Protein AF-A0ABF7PQG6-F1 (afdb_monomer)

Solvent-accessible surface area (backbone atoms only — not comparable to full-atom values): 17174 Å² total; per-residue (Å²): 120,49,79,54,97,46,33,43,34,55,97,50,37,93,79,77,34,33,39,38,48,49,79,54,95,93,41,80,48,73,48,49,24,70,65,73,76,83,47,90,85,50,97,61,71,88,87,49,90,69,68,97,56,57,36,68,46,57,77,17,34,47,28,59,54,97,86,29,39,36,40,29,22,36,24,20,85,88,38,87,66,75,39,57,20,15,25,34,31,32,37,19,83,74,88,72,62,67,33,52,53,70,69,67,41,71,48,90,66,94,60,45,100,51,32,28,31,19,33,48,50,23,20,28,46,77,54,96,83,26,41,37,38,36,28,15,40,37,41,33,35,68,92,49,68,85,80,42,66,44,40,27,34,30,37,30,40,17,78,79,78,72,61,66,51,76,78,41,77,48,38,80,69,75,62,88,69,42,47,74,60,48,35,21,34,30,53,48,76,38,82,89,80,71,36,28,40,34,33,30,8,15,18,37,89,93,25,20,19,30,39,27,30,39,19,91,73,80,60,60,61,41,86,69,38,66,25,40,65,46,86,88,61,58,33,65,25,29,39,62,35,43,78,50,79,54,99,93,34,31,38,42,34,34,24,37,33,66,28,76,86,42,67,93,52,40,74,37,43,32,34,29,43,28,48,66,80,89,52,40,54,49,66,77,46,72,84,39,72,64,83,65,97,56,101,57,92,63,76,79,86,71,60,63,65,44,65,68,80,117

Organism: Francisella tularensis subsp. holarctica (strain LVS) (NCBI:txid376619)

InterPro domains:
  IPR001362 Glycoside hydrolase, family 32 [SM00640] (48-310)
  IPR013148 Glycosyl hydrolase family 32, N-terminal [PF00251] (48-284)
  IPR023296 Glycosyl hydrolase, five-bladed beta-propeller domain superfamily [G3DSA:2.115.10.20] (21-298)
  IPR023296 Glycosyl hydrolase, five-bladed beta-propeller domain superfamily [SSF75005] (43-285)
  IPR051214 Glycosyl Hydrolase 32 Enzymes [PTHR43101] (33-289)

Secondary structure (DSSP, 8-state):
-EEETTEEE-TTHHHH--EEEEEETTEEEEEETT---TTTTSSS-SSS---SSSEEEEEEEEEEETTEEEEEEEEETTSS--SEEEEEEEEESSSSSEEEEEEEE--SS---SSEEEEEEEEEEEEETTEEEEEEEEEEEEGGGTTT-EEEEEEEEEESSSSS-PPPEEEE----TTEEEEEEEEEEEEETTTTEEEEEEEEEETTEEEEEEEEESSSSS-EEEEEEEE--SS--SEEEEEEEEEETTEEEEEEEEES-SS-GGGTTEEEEEEEEE-SS-EEESS--EE---S-SSTT-----HHHHS--

Sequence (310 aa):
MNIQNGWIYDANLLETGGMCFSLRADSFKSYHSHDNSDIHKTKRLQYHFTAKKAWMNDPNGLVYFKGKYHMFYQHYPYGKHTAMLHWGHAVSTDLVNWQHLPIAIYPQNDLNDRYIGGAFSGSAMVVDDELFLIYTEHFEDLDNTPNIFIEKQNLIKSKDGIHFSKPKIVINHKPDFCSYDFRDPKVWFDKIFNCYYMVIGTYANNYPSVALYRSDNAESWNYHSILFQEKTISGRTLECPDLFYLDGKYVLVLSIFETKNKKDFNYQSYYYIGNFDGKHFSAETPPTLQKSFMHHRLLKLMVIDALSVG

Foldseek 3Di:
DDDPDQWDDDPVCVPQFTKGWDDDPNDIDIDTQQDPPVPPPDPDDNFDDDDPDADWFDWAAFADADQKTKIWTWDDRPHHDQQWTFIWIWIDNPNGRIGGAHTAFGFPDDTDPQKGWGWAHWYWDADPQKIKTKTWTWIDGNVPPPPDTAIFIWIWIDNVSHDIDDTDTQGRDDPPQWDSQWTHWDWDQDPVVRWIKIWTKTQGPQFAFIWIWTDRRVRHIDGQETADTDPPWHAHMKPNWDWDDDDHWIKIKIQGDHTDPCVVRHRWIWIFTAHGPPHYTDGPDDTHTPDDPDPDSHDDDPCVNHVVPD

Radius of gyration: 19.35 Å; Cα contacts (8 Å, |Δi|>4): 745; chains: 1; bounding box: 48×45×54 Å

Structure (mmCIF, N/CA/C/O backbone):
data_AF-A0ABF7PQG6-F1
#
_entry.id   AF-A0ABF7PQG6-F1
#
loop_
_atom_site.group_PDB
_atom_site.id
_atom_site.type_symbol
_atom_site.label_atom_id
_atom_site.label_alt_id
_atom_site.label_comp_id
_atom_site.label_asym_id
_atom_site.label_entity_id
_atom_site.label_seq_id
_atom_site.pdbx_PDB_ins_code
_atom_site.Cartn_x
_atom_site.Cartn_y
_atom_site.Cartn_z
_atom_site.occupancy
_atom_site.B_iso_or_equiv
_atom_site.auth_seq_id
_atom_site.auth_comp_id
_atom_site.auth_asym_id
_atom_site.auth_atom_id
_atom_site.pdbx_PDB_model_num
ATOM 1 N N . MET A 1 1 ? 0.977 -8.243 -30.528 1.00 62.44 1 MET A N 1
ATOM 2 C CA . MET A 1 1 ? 2.324 -8.260 -29.925 1.00 62.44 1 MET A CA 1
ATOM 3 C C . MET A 1 1 ? 2.570 -6.877 -29.359 1.00 62.44 1 MET A C 1
ATOM 5 O O . MET A 1 1 ? 2.485 -5.918 -30.116 1.00 62.44 1 MET A O 1
ATOM 9 N N . ASN A 1 2 ? 2.777 -6.774 -28.050 1.00 68.81 2 ASN A N 1
ATOM 10 C CA . ASN A 1 2 ? 3.005 -5.512 -27.350 1.00 68.81 2 ASN A CA 1
ATOM 11 C C . ASN A 1 2 ? 4.504 -5.312 -27.138 1.00 68.81 2 ASN A C 1
ATOM 13 O O . ASN A 1 2 ? 5.198 -6.271 -26.808 1.00 68.81 2 ASN A O 1
ATOM 17 N N . ILE A 1 3 ? 4.990 -4.081 -27.323 1.00 72.12 3 ILE A N 1
ATOM 18 C CA . ILE A 1 3 ? 6.362 -3.683 -26.994 1.00 72.12 3 ILE A CA 1
ATOM 19 C C . ILE A 1 3 ? 6.274 -2.486 -26.061 1.00 72.12 3 ILE A C 1
ATOM 21 O O . ILE A 1 3 ? 5.906 -1.392 -26.481 1.00 72.12 3 ILE A O 1
ATOM 25 N N . GLN A 1 4 ? 6.594 -2.691 -24.791 1.00 68.31 4 GLN A N 1
ATOM 26 C CA . GLN A 1 4 ? 6.517 -1.628 -23.799 1.00 68.31 4 GLN A CA 1
ATOM 27 C C . GLN A 1 4 ? 7.559 -1.868 -22.721 1.00 68.31 4 GLN A C 1
ATOM 29 O O . GLN A 1 4 ? 7.690 -2.984 -22.227 1.00 68.31 4 GLN A O 1
ATOM 34 N N . ASN A 1 5 ? 8.293 -0.821 -22.336 1.00 68.88 5 ASN A N 1
ATOM 35 C CA . ASN A 1 5 ? 9.114 -0.843 -21.125 1.00 68.88 5 ASN A CA 1
ATOM 36 C C . ASN A 1 5 ? 10.148 -1.985 -21.060 1.00 68.88 5 ASN A C 1
ATOM 38 O O . ASN A 1 5 ? 10.432 -2.538 -19.997 1.00 68.88 5 ASN A O 1
ATOM 42 N N . GLY A 1 6 ? 10.710 -2.349 -22.214 1.00 75.25 6 GLY A N 1
ATOM 43 C CA . GLY A 1 6 ? 11.654 -3.458 -22.323 1.00 75.25 6 GLY A CA 1
ATOM 44 C C . GLY A 1 6 ? 10.994 -4.835 -22.279 1.00 75.25 6 GLY A C 1
ATOM 45 O O . GLY A 1 6 ? 11.669 -5.800 -21.957 1.00 75.25 6 GLY A O 1
ATOM 46 N N . TRP A 1 7 ? 9.705 -4.961 -22.587 1.00 83.62 7 TRP A N 1
ATOM 47 C CA . TRP A 1 7 ? 9.005 -6.242 -22.681 1.00 83.62 7 TRP A CA 1
ATOM 48 C C . TRP A 1 7 ? 8.384 -6.453 -24.057 1.00 83.62 7 TRP A C 1
ATOM 50 O O . TRP A 1 7 ? 7.863 -5.509 -24.647 1.00 83.62 7 TRP A O 1
ATOM 60 N N . ILE A 1 8 ? 8.421 -7.702 -24.530 1.00 84.56 8 ILE A N 1
ATOM 61 C CA . ILE A 1 8 ? 7.676 -8.198 -25.689 1.00 84.56 8 ILE A CA 1
ATOM 62 C C . ILE A 1 8 ? 6.812 -9.374 -25.241 1.00 84.56 8 ILE A C 1
ATOM 64 O O . ILE A 1 8 ? 7.322 -10.347 -24.681 1.00 84.56 8 ILE A O 1
ATOM 68 N N . TYR A 1 9 ? 5.508 -9.277 -25.480 1.00 86.81 9 TYR A N 1
ATOM 69 C CA . TYR A 1 9 ? 4.531 -10.300 -25.106 1.00 86.81 9 TYR A CA 1
ATOM 70 C C . TYR A 1 9 ? 3.289 -10.256 -26.005 1.00 86.81 9 TYR A C 1
ATOM 72 O O . TYR A 1 9 ? 3.061 -9.289 -26.745 1.00 86.81 9 TYR A O 1
ATOM 80 N N . ASP A 1 10 ? 2.499 -11.326 -25.980 1.00 87.12 10 ASP A N 1
ATOM 81 C CA . ASP A 1 10 ? 1.202 -11.403 -26.650 1.00 87.12 10 ASP A CA 1
ATOM 82 C C . ASP A 1 10 ? 0.038 -11.242 -25.654 1.00 87.12 10 ASP A C 1
ATOM 84 O O . ASP A 1 10 ? 0.233 -10.818 -24.517 1.00 87.12 10 ASP A O 1
ATOM 88 N N . ALA A 1 11 ? -1.191 -11.512 -26.096 1.00 83.00 11 ALA A N 1
ATOM 89 C CA . ALA A 1 11 ? -2.378 -11.361 -25.258 1.00 83.00 11 ALA A CA 1
ATOM 90 C C . ALA A 1 11 ? -2.456 -12.370 -24.092 1.00 83.00 11 ALA A C 1
ATOM 92 O O . ALA A 1 11 ? -3.213 -12.131 -23.160 1.00 83.00 11 ALA A O 1
ATOM 93 N N . ASN A 1 12 ? -1.668 -13.450 -24.119 1.00 84.94 12 ASN A N 1
ATOM 94 C CA . ASN A 1 12 ? -1.658 -14.532 -23.132 1.00 84.94 12 ASN A CA 1
ATOM 95 C C . ASN A 1 12 ? -0.452 -14.430 -22.180 1.00 84.94 12 ASN A C 1
ATOM 97 O O . ASN A 1 12 ? 0.054 -15.439 -21.689 1.00 84.94 12 ASN A O 1
ATOM 101 N N . LEU A 1 13 ? 0.060 -13.215 -21.927 1.00 87.56 13 LEU A N 1
ATOM 102 C CA . LEU A 1 13 ? 1.222 -12.982 -21.054 1.00 87.56 13 LEU A CA 1
ATOM 103 C C . LEU A 1 13 ? 1.089 -13.692 -19.696 1.00 87.56 13 LEU A C 1
ATOM 105 O O . LEU A 1 13 ? 2.084 -14.171 -19.154 1.00 87.56 13 LEU A O 1
ATOM 109 N N . LEU A 1 14 ? -0.118 -13.751 -19.141 1.00 87.00 14 LEU A N 1
ATOM 110 C CA . LEU A 1 14 ? -0.404 -14.364 -17.846 1.00 87.00 14 LEU A CA 1
ATOM 111 C C . LEU A 1 14 ? -0.295 -15.903 -17.870 1.00 87.00 14 LEU A C 1
ATOM 113 O O . LEU A 1 14 ? -0.073 -16.520 -16.826 1.00 87.00 14 LEU A O 1
ATOM 117 N N . GLU A 1 15 ? -0.425 -16.522 -19.038 1.00 86.00 15 GLU A N 1
ATOM 118 C CA . GLU A 1 15 ? -0.455 -17.968 -19.248 1.00 86.00 15 GLU A CA 1
ATOM 119 C C . GLU A 1 15 ? 0.869 -18.482 -19.810 1.00 86.00 15 GLU A C 1
ATOM 121 O O . GLU A 1 15 ? 1.415 -19.464 -19.311 1.00 86.00 15 GLU A O 1
ATOM 126 N N . THR A 1 16 ? 1.381 -17.831 -20.855 1.00 84.12 16 THR A N 1
ATOM 127 C CA . THR A 1 16 ? 2.555 -18.285 -21.614 1.00 84.12 16 THR A CA 1
ATOM 128 C C . THR A 1 16 ? 3.818 -17.519 -21.269 1.00 84.12 16 THR A C 1
ATOM 130 O O . THR A 1 16 ? 4.916 -17.945 -21.626 1.00 84.12 16 THR A O 1
ATOM 133 N N . GLY A 1 17 ? 3.681 -16.378 -20.596 1.00 85.12 17 GLY A N 1
ATOM 134 C CA . GLY A 1 17 ? 4.805 -15.515 -20.313 1.00 85.12 17 GLY A CA 1
ATOM 135 C C . GLY A 1 17 ? 5.198 -14.591 -21.457 1.00 85.12 17 GLY A C 1
ATOM 136 O O . GLY A 1 17 ? 4.506 -14.449 -22.462 1.00 85.12 17 GLY A O 1
ATOM 137 N N . GLY A 1 18 ? 6.315 -13.899 -21.258 1.00 84.75 18 GLY A N 1
ATOM 138 C CA . GLY A 1 18 ? 6.837 -12.910 -22.194 1.00 84.75 18 GLY A CA 1
ATOM 139 C C . GLY A 1 18 ? 8.344 -12.756 -22.065 1.00 84.75 18 GLY A C 1
ATOM 140 O O . GLY A 1 18 ? 8.959 -13.259 -21.122 1.00 84.75 18 GLY A O 1
ATOM 141 N N . MET A 1 19 ? 8.950 -12.043 -23.008 1.00 84.06 19 MET A N 1
ATOM 142 C CA . MET A 1 19 ? 10.381 -11.755 -22.991 1.00 84.06 19 MET A CA 1
ATOM 143 C C . MET A 1 19 ? 10.642 -10.345 -22.487 1.00 84.06 19 MET A C 1
ATOM 145 O O . MET A 1 19 ? 10.090 -9.379 -23.008 1.00 84.06 19 MET A O 1
ATOM 149 N N . CYS A 1 20 ? 11.535 -10.221 -21.512 1.00 81.31 20 CYS A N 1
ATOM 150 C CA . CYS A 1 20 ? 12.079 -8.937 -21.105 1.00 81.31 20 CYS A CA 1
ATOM 151 C C . CYS A 1 20 ? 13.474 -8.749 -21.693 1.00 81.31 20 CYS A C 1
ATOM 153 O O . CYS A 1 20 ? 14.280 -9.678 -21.730 1.00 81.31 20 CYS A O 1
ATOM 155 N N . PHE A 1 21 ? 13.767 -7.519 -22.081 1.00 80.62 21 PHE A N 1
ATOM 156 C CA . PHE A 1 21 ? 15.011 -7.050 -22.645 1.00 80.62 21 PHE A CA 1
ATOM 157 C C . PHE A 1 21 ? 15.527 -5.901 -21.796 1.00 80.62 21 PHE A C 1
ATOM 159 O O . PHE A 1 21 ? 14.799 -4.976 -21.437 1.00 80.62 21 PHE A O 1
ATOM 166 N N . SER A 1 22 ? 16.816 -5.936 -21.489 1.00 67.88 22 SER A N 1
ATOM 167 C CA . SER A 1 22 ? 17.480 -4.801 -20.872 1.00 67.88 22 SER A CA 1
ATOM 168 C C . SER A 1 22 ? 18.824 -4.554 -21.524 1.00 67.88 22 SER A C 1
ATOM 170 O O . SER A 1 22 ? 19.630 -5.476 -21.652 1.00 67.88 22 SER A O 1
ATOM 172 N N . LEU A 1 23 ? 19.051 -3.297 -21.890 1.00 61.47 23 LEU A N 1
ATOM 173 C CA . LEU A 1 23 ? 20.328 -2.794 -22.364 1.00 61.47 23 LEU A CA 1
ATOM 174 C C . LEU A 1 23 ? 21.018 -2.076 -21.201 1.00 61.47 23 LEU A C 1
ATOM 176 O O . LEU A 1 23 ? 20.434 -1.180 -20.591 1.00 61.47 23 LEU A O 1
ATOM 180 N N . ARG A 1 24 ? 22.245 -2.476 -20.863 1.00 57.47 24 ARG A N 1
ATOM 181 C CA . ARG A 1 24 ? 23.072 -1.752 -19.890 1.00 57.47 24 ARG A CA 1
ATOM 182 C C . ARG A 1 24 ? 24.517 -1.738 -20.358 1.00 57.47 24 ARG A C 1
ATOM 184 O O . ARG A 1 24 ? 25.078 -2.817 -20.533 1.00 57.47 24 ARG A O 1
ATOM 191 N N . ALA A 1 25 ? 25.095 -0.540 -20.483 1.00 53.34 25 ALA A N 1
ATOM 192 C CA . ALA A 1 25 ? 26.509 -0.323 -20.810 1.00 53.34 25 ALA A CA 1
ATOM 193 C C . ALA A 1 25 ? 26.990 -1.268 -21.929 1.00 53.34 25 ALA A C 1
ATOM 195 O O . ALA A 1 25 ? 27.850 -2.114 -21.706 1.00 53.34 25 ALA A O 1
ATOM 196 N N . ASP A 1 26 ? 26.315 -1.199 -23.080 1.00 57.84 26 ASP A N 1
ATOM 197 C CA . ASP A 1 26 ? 26.605 -1.970 -24.300 1.00 57.84 26 ASP A CA 1
ATOM 198 C C . ASP A 1 26 ? 26.411 -3.495 -24.215 1.00 57.84 26 ASP A C 1
ATOM 200 O O . ASP A 1 26 ? 26.717 -4.223 -25.156 1.00 57.84 26 ASP A O 1
ATOM 204 N N . SER A 1 27 ? 25.823 -3.998 -23.124 1.00 63.75 27 SER A N 1
ATOM 205 C CA . SER A 1 27 ? 25.397 -5.395 -23.006 1.00 63.75 27 SER A CA 1
ATOM 206 C C . SER A 1 27 ? 23.877 -5.527 -23.123 1.00 63.75 27 SER A C 1
ATOM 208 O O . SER A 1 27 ? 23.114 -4.952 -22.338 1.00 63.75 27 SER A O 1
ATOM 210 N N . PHE A 1 28 ? 23.432 -6.298 -24.117 1.00 74.38 28 PHE A N 1
ATOM 211 C CA . PHE A 1 28 ? 22.042 -6.714 -24.269 1.00 74.38 28 PHE A CA 1
ATOM 212 C C . PHE A 1 28 ? 21.815 -8.016 -23.504 1.00 74.38 28 PHE A C 1
ATOM 214 O O . PHE A 1 28 ? 22.533 -8.997 -23.699 1.00 74.38 28 PHE A O 1
ATOM 221 N N . LYS A 1 29 ? 20.809 -8.030 -22.631 1.00 73.88 29 LYS A N 1
ATOM 222 C CA . LYS A 1 29 ? 20.347 -9.244 -21.956 1.00 73.88 29 LYS A CA 1
ATOM 223 C C . LYS A 1 29 ? 18.856 -9.418 -22.175 1.00 73.88 29 LYS A C 1
ATOM 225 O O . LYS A 1 29 ? 18.102 -8.453 -22.045 1.00 73.88 29 LYS A O 1
ATOM 230 N N . SER A 1 30 ? 18.451 -10.654 -22.432 1.00 77.81 30 SER A N 1
ATOM 231 C CA . SER A 1 30 ? 17.053 -11.056 -22.512 1.00 77.81 30 SER A CA 1
ATOM 232 C C . SER A 1 30 ? 16.768 -12.183 -21.534 1.00 77.81 30 SER A C 1
ATOM 234 O O . SER A 1 30 ? 17.616 -13.051 -21.345 1.00 77.81 30 SER A O 1
ATOM 236 N N . TYR A 1 31 ? 15.577 -12.194 -20.949 1.00 77.62 31 TYR A N 1
ATOM 237 C CA . TYR A 1 31 ? 15.120 -13.304 -20.121 1.00 77.62 31 TYR A CA 1
ATOM 238 C C . TYR A 1 31 ? 13.622 -13.537 -20.300 1.00 77.62 31 TYR A C 1
ATOM 240 O O . TYR A 1 31 ? 12.857 -12.599 -20.539 1.00 77.62 31 TYR A O 1
ATOM 248 N N . HIS A 1 32 ? 13.198 -14.790 -20.155 1.00 82.38 32 HIS A N 1
ATOM 249 C CA . HIS A 1 32 ? 11.781 -15.146 -20.172 1.00 82.38 32 HIS A CA 1
ATOM 250 C C . HIS A 1 32 ? 11.120 -14.814 -18.825 1.00 82.38 32 HIS A C 1
ATOM 252 O O . HIS A 1 32 ? 11.783 -14.846 -17.788 1.00 82.38 32 HIS A O 1
ATOM 258 N N . SER A 1 33 ? 9.824 -14.505 -18.787 1.00 77.38 33 SER A N 1
ATOM 259 C CA . SER A 1 33 ? 9.078 -14.196 -17.550 1.00 77.38 33 SER A CA 1
ATOM 260 C C . SER A 1 33 ? 9.189 -15.307 -16.498 1.00 77.38 33 SER A C 1
ATOM 262 O O . SER A 1 33 ? 9.381 -15.004 -15.321 1.00 77.38 33 SER A O 1
ATOM 264 N N . HIS A 1 34 ? 9.159 -16.567 -16.943 1.00 78.62 34 HIS A N 1
ATOM 265 C CA . HIS A 1 34 ? 9.330 -17.777 -16.125 1.00 78.62 34 HIS A CA 1
ATOM 266 C C . HIS A 1 34 ? 10.791 -18.165 -15.867 1.00 78.62 34 HIS A C 1
ATOM 268 O O . HIS A 1 34 ? 11.047 -19.128 -15.149 1.00 78.62 34 HIS A O 1
ATOM 274 N N . ASP A 1 35 ? 11.754 -17.470 -16.480 1.00 74.31 35 ASP A N 1
ATOM 275 C CA . ASP A 1 35 ? 13.159 -17.819 -16.322 1.00 74.31 35 ASP A CA 1
ATOM 276 C C . ASP A 1 35 ? 13.639 -17.495 -14.905 1.00 74.31 35 ASP A C 1
ATOM 278 O O . ASP A 1 35 ? 13.816 -16.325 -14.539 1.00 74.31 35 ASP A O 1
ATOM 282 N N . ASN A 1 36 ? 13.846 -18.583 -14.166 1.00 63.81 36 ASN A N 1
ATOM 283 C CA . ASN A 1 36 ? 14.419 -18.683 -12.834 1.00 63.81 36 ASN A CA 1
ATOM 284 C C . ASN A 1 36 ? 15.700 -19.550 -12.881 1.00 63.81 36 ASN A C 1
ATOM 286 O O . ASN A 1 36 ? 16.002 -20.250 -11.923 1.00 63.81 36 ASN A O 1
ATOM 290 N N . SER A 1 37 ? 16.422 -19.610 -14.009 1.00 56.38 37 SER A N 1
ATOM 291 C CA . SER A 1 37 ? 17.515 -20.584 -14.217 1.00 56.38 37 SER A CA 1
ATOM 292 C C . SER A 1 37 ? 18.901 -20.120 -13.748 1.00 56.38 37 SER A C 1
ATOM 294 O O . SER A 1 37 ? 19.755 -20.949 -13.429 1.00 56.38 37 SER A O 1
ATOM 296 N N . ASP A 1 38 ? 19.135 -18.813 -13.607 1.00 55.75 38 ASP A N 1
ATOM 297 C CA . ASP A 1 38 ? 20.468 -18.262 -13.298 1.00 55.75 38 ASP A CA 1
ATOM 298 C C . ASP A 1 38 ? 20.828 -18.308 -11.792 1.00 55.75 38 ASP A C 1
ATOM 300 O O . ASP A 1 38 ? 21.689 -17.577 -11.304 1.00 55.75 38 ASP A O 1
ATOM 304 N N . ILE A 1 39 ? 20.138 -19.140 -11.002 1.00 55.94 39 ILE A N 1
ATOM 305 C CA . ILE A 1 39 ? 20.108 -19.012 -9.536 1.00 55.94 39 ILE A CA 1
ATOM 306 C C . ILE A 1 39 ? 21.078 -19.975 -8.828 1.00 55.94 39 ILE A C 1
ATOM 308 O O . ILE A 1 39 ? 21.542 -19.662 -7.729 1.00 55.94 39 ILE A O 1
ATOM 312 N N . HIS A 1 40 ? 21.495 -21.071 -9.476 1.00 55.16 40 HIS A N 1
ATOM 313 C CA . HIS A 1 40 ? 22.380 -22.093 -8.889 1.00 55.16 40 HIS A CA 1
ATOM 314 C C . HIS A 1 40 ? 23.831 -21.635 -8.639 1.00 55.16 40 HIS A C 1
ATOM 316 O O . HIS A 1 40 ? 24.571 -22.307 -7.924 1.00 55.16 40 HIS A O 1
ATOM 322 N N . LYS A 1 41 ? 24.254 -20.490 -9.194 1.00 55.66 41 LYS A N 1
ATOM 323 C CA . LYS A 1 41 ? 25.603 -19.913 -9.003 1.00 55.66 41 LYS A CA 1
ATOM 324 C C . LYS A 1 41 ? 25.594 -18.579 -8.250 1.00 55.66 41 LYS A C 1
ATOM 326 O O . LYS A 1 41 ? 26.560 -17.821 -8.312 1.00 55.66 41 LYS A O 1
ATOM 331 N N . THR A 1 42 ? 24.508 -18.264 -7.545 1.00 68.38 42 THR A N 1
ATOM 332 C CA . THR A 1 42 ? 24.318 -16.952 -6.909 1.00 68.38 42 THR A CA 1
ATOM 333 C C . THR A 1 42 ? 24.012 -17.080 -5.419 1.00 68.38 42 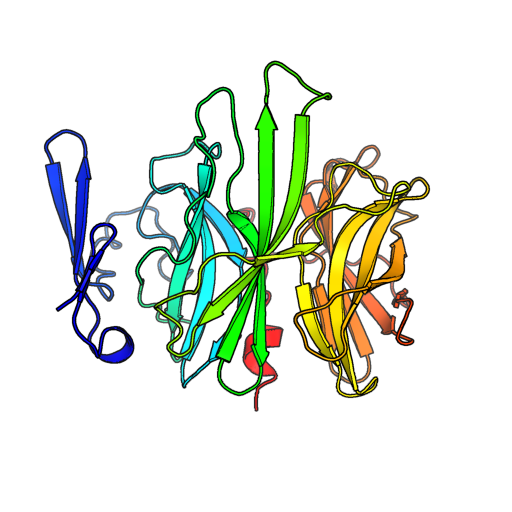THR A C 1
ATOM 335 O O . THR A 1 42 ? 23.503 -18.096 -4.961 1.00 68.38 42 THR A O 1
ATOM 338 N N . LYS A 1 43 ? 24.262 -16.013 -4.647 1.00 75.00 43 LYS A N 1
ATOM 339 C CA . LYS A 1 43 ? 23.799 -15.889 -3.249 1.00 75.00 43 LYS A CA 1
ATOM 340 C C . LYS A 1 43 ? 22.310 -15.499 -3.148 1.00 75.00 43 LYS A C 1
ATOM 342 O O . LYS A 1 43 ? 21.894 -14.946 -2.134 1.00 75.00 43 LYS A O 1
ATOM 347 N N . ARG A 1 44 ? 21.519 -15.688 -4.212 1.00 78.06 44 ARG A N 1
ATOM 348 C CA . ARG A 1 44 ? 20.099 -15.311 -4.230 1.00 78.06 44 ARG A CA 1
ATOM 349 C C . ARG A 1 44 ? 19.260 -16.343 -3.484 1.00 78.06 44 ARG A C 1
ATOM 351 O O . ARG A 1 44 ? 19.567 -17.536 -3.499 1.00 78.06 44 ARG A O 1
ATOM 358 N N . LEU A 1 45 ? 18.189 -15.868 -2.854 1.00 81.62 45 LEU A N 1
ATOM 359 C CA . LEU A 1 45 ? 17.204 -16.721 -2.197 1.00 81.62 45 LEU A CA 1
ATOM 360 C C . LEU A 1 45 ? 16.467 -17.549 -3.260 1.00 81.62 45 LEU A C 1
ATOM 362 O O . LEU A 1 45 ? 15.994 -16.992 -4.245 1.00 81.62 45 LEU A O 1
ATOM 366 N N . GLN A 1 46 ? 16.398 -18.867 -3.063 1.00 80.06 46 GLN A N 1
ATOM 367 C CA . GLN A 1 46 ? 15.839 -19.805 -4.053 1.00 80.06 46 GLN A CA 1
ATOM 368 C C . GLN A 1 46 ? 14.333 -20.041 -3.878 1.00 80.06 46 GLN A C 1
ATOM 370 O O . GLN A 1 46 ? 13.654 -20.436 -4.813 1.00 80.06 46 GLN A O 1
ATOM 375 N N . TYR A 1 47 ? 13.827 -19.833 -2.664 1.00 81.06 47 TYR A N 1
ATOM 376 C CA . TYR A 1 47 ? 12.454 -20.150 -2.247 1.00 81.06 47 TYR A CA 1
ATOM 377 C C . TYR A 1 47 ? 11.720 -18.928 -1.677 1.00 81.06 47 TYR A C 1
ATOM 379 O O . TYR A 1 47 ? 10.632 -19.047 -1.129 1.00 81.06 47 TYR A O 1
ATOM 387 N N . HIS A 1 48 ? 12.335 -17.750 -1.787 1.00 85.00 48 HIS A N 1
ATOM 388 C CA . HIS A 1 48 ? 11.690 -16.472 -1.518 1.00 85.00 48 HIS A CA 1
ATOM 389 C C . HIS A 1 48 ? 11.692 -15.666 -2.802 1.00 85.00 48 HIS A C 1
ATOM 391 O O . HIS A 1 48 ? 12.680 -15.673 -3.544 1.00 85.00 48 HIS A O 1
ATOM 397 N N . PHE A 1 49 ? 10.612 -14.928 -3.027 1.00 88.00 49 PHE A N 1
ATOM 398 C CA . PHE A 1 49 ? 10.568 -14.003 -4.139 1.00 88.00 49 PHE A CA 1
ATOM 399 C C . PHE A 1 49 ? 11.696 -12.972 -4.029 1.00 88.00 49 PHE A C 1
ATOM 401 O O . PHE A 1 49 ? 11.968 -12.417 -2.964 1.00 88.00 49 PHE A O 1
ATOM 408 N N . THR A 1 50 ? 12.357 -12.715 -5.153 1.00 87.31 50 THR A N 1
ATOM 409 C CA . THR A 1 50 ? 13.338 -11.642 -5.291 1.00 87.31 50 THR A CA 1
ATOM 410 C C . THR A 1 50 ? 13.139 -10.982 -6.646 1.00 87.31 50 THR A C 1
ATOM 412 O O . THR A 1 50 ? 12.992 -11.669 -7.655 1.00 87.31 50 THR A O 1
ATOM 415 N N . ALA A 1 51 ? 13.183 -9.652 -6.710 1.00 86.44 51 ALA A N 1
ATOM 416 C CA . ALA A 1 51 ? 13.178 -8.936 -7.979 1.00 86.44 51 ALA A CA 1
ATOM 417 C C . ALA A 1 51 ? 14.333 -9.444 -8.847 1.00 86.44 51 ALA A C 1
ATOM 419 O O . ALA A 1 51 ? 15.446 -9.634 -8.347 1.00 86.44 51 ALA A O 1
ATOM 420 N N . LYS A 1 52 ? 14.107 -9.656 -10.150 1.00 79.38 52 LYS A N 1
ATOM 421 C CA . LYS A 1 52 ? 15.118 -10.265 -11.039 1.00 79.38 52 LYS A CA 1
ATOM 422 C C . LYS A 1 52 ? 16.481 -9.594 -10.956 1.00 79.38 52 LYS A C 1
ATOM 424 O O . LYS A 1 52 ? 17.513 -10.260 -10.994 1.00 79.38 52 LYS A O 1
ATOM 429 N N . LYS A 1 53 ? 16.504 -8.282 -10.758 1.00 78.38 53 LYS A N 1
ATOM 430 C CA . LYS A 1 53 ? 17.720 -7.502 -10.544 1.00 78.38 53 LYS A CA 1
ATOM 431 C C . LYS A 1 53 ? 17.444 -6.337 -9.605 1.00 78.38 53 LYS A C 1
ATOM 433 O O . LYS A 1 53 ? 16.291 -5.990 -9.394 1.00 78.38 53 LYS A O 1
ATOM 438 N N . ALA A 1 54 ? 18.524 -5.699 -9.160 1.00 85.56 54 ALA A N 1
ATOM 439 C CA . ALA A 1 54 ? 18.501 -4.423 -8.450 1.00 85.56 54 ALA A CA 1
ATOM 440 C C . ALA A 1 54 ? 17.727 -4.464 -7.116 1.00 85.56 54 ALA A C 1
ATOM 442 O O . ALA A 1 54 ? 17.657 -5.511 -6.472 1.00 85.56 54 ALA A O 1
ATOM 443 N N . TRP A 1 55 ? 17.268 -3.305 -6.655 1.00 86.81 55 TRP A N 1
ATOM 444 C CA . TRP A 1 55 ? 16.705 -3.115 -5.325 1.00 86.81 55 TRP A CA 1
ATOM 445 C C . TRP A 1 55 ? 15.196 -3.369 -5.300 1.00 86.81 55 TRP A C 1
ATOM 447 O O . TRP A 1 55 ? 14.475 -2.924 -6.195 1.00 86.81 55 TRP A O 1
ATOM 457 N N . MET A 1 56 ? 14.723 -4.047 -4.258 1.00 89.44 56 MET A N 1
ATOM 458 C CA . MET A 1 56 ? 13.308 -4.136 -3.907 1.00 89.44 56 MET A CA 1
ATOM 459 C C . MET A 1 56 ? 13.142 -4.013 -2.393 1.00 89.44 56 MET A C 1
ATOM 461 O O . MET A 1 56 ? 14.065 -4.358 -1.649 1.00 89.44 56 MET A O 1
ATOM 465 N N . ASN A 1 57 ? 11.970 -3.575 -1.953 1.00 88.25 57 ASN A N 1
ATOM 466 C CA . ASN A 1 57 ? 11.586 -3.566 -0.546 1.00 88.25 57 ASN A CA 1
ATOM 467 C C . ASN A 1 57 ? 10.126 -3.996 -0.392 1.00 88.25 57 ASN A C 1
ATOM 469 O O . ASN A 1 57 ? 9.835 -5.172 -0.600 1.00 88.25 57 ASN A O 1
ATOM 473 N N . ASP A 1 58 ? 9.247 -3.083 0.001 1.00 90.62 58 ASP A N 1
ATOM 474 C CA . ASP A 1 58 ? 7.914 -3.382 0.500 1.00 90.62 58 ASP A CA 1
ATOM 475 C C . ASP A 1 58 ? 7.095 -4.174 -0.526 1.00 90.62 58 ASP A C 1
ATOM 477 O O . ASP A 1 58 ? 7.053 -3.789 -1.701 1.00 90.62 58 ASP A O 1
ATOM 481 N N . PRO A 1 59 ? 6.420 -5.260 -0.112 1.00 93.25 59 PRO A N 1
ATOM 482 C CA . PRO A 1 59 ? 5.381 -5.855 -0.932 1.00 93.25 59 PRO A CA 1
ATOM 483 C C . PRO A 1 59 ? 4.200 -4.884 -1.023 1.00 93.25 59 PRO A C 1
ATOM 485 O O . PRO A 1 59 ? 3.810 -4.247 -0.045 1.00 93.25 59 PRO A O 1
ATOM 488 N N . ASN A 1 60 ? 3.620 -4.768 -2.209 1.00 96.38 60 ASN A N 1
ATOM 489 C CA . ASN A 1 60 ? 2.509 -3.872 -2.490 1.00 96.38 60 ASN A CA 1
ATOM 490 C C . ASN A 1 60 ? 1.404 -4.609 -3.241 1.00 96.38 60 ASN A C 1
ATOM 492 O O . ASN A 1 60 ? 1.642 -5.628 -3.891 1.00 96.38 60 ASN A O 1
ATOM 496 N N . GLY A 1 61 ? 0.188 -4.070 -3.164 1.00 96.25 61 GLY A N 1
ATOM 497 C CA . GLY A 1 61 ? -0.936 -4.517 -3.987 1.00 96.25 61 GLY A CA 1
ATOM 498 C C . GLY A 1 61 ? -1.203 -6.028 -3.970 1.00 96.25 61 GLY A C 1
ATOM 499 O O . GLY A 1 61 ? -1.553 -6.587 -5.006 1.00 96.25 61 GLY A O 1
ATOM 500 N N . LEU A 1 62 ? -0.986 -6.697 -2.835 1.00 96.06 62 LEU A N 1
ATOM 501 C CA . LEU A 1 62 ? -1.189 -8.140 -2.709 1.00 96.06 62 LEU A CA 1
ATOM 502 C C . LEU A 1 62 ? -2.676 -8.464 -2.870 1.00 96.06 62 LEU A C 1
ATOM 504 O O . LEU A 1 62 ? -3.501 -7.974 -2.104 1.00 96.06 62 LEU A O 1
ATOM 508 N N . VAL A 1 63 ? -3.025 -9.258 -3.882 1.00 96.25 63 VAL A N 1
ATOM 509 C CA . VAL A 1 63 ? -4.429 -9.523 -4.227 1.00 96.25 63 VAL A CA 1
ATOM 510 C C . VAL A 1 63 ? -4.570 -10.810 -5.027 1.00 96.25 63 VAL A C 1
ATOM 512 O O . VAL A 1 63 ? -3.696 -11.154 -5.821 1.00 96.25 63 VAL A O 1
ATOM 515 N N . TYR A 1 64 ? -5.687 -11.512 -4.854 1.00 96.19 64 TYR A N 1
ATOM 516 C CA . TYR A 1 64 ? -6.106 -12.553 -5.786 1.00 96.19 64 TYR A CA 1
ATOM 517 C C . TYR A 1 64 ? -7.051 -11.954 -6.831 1.00 96.19 64 TYR A C 1
ATOM 519 O O . TYR A 1 64 ? -8.108 -11.423 -6.490 1.00 96.19 64 TYR A O 1
ATOM 527 N N . PHE A 1 65 ? -6.668 -12.009 -8.104 1.00 97.06 65 PHE A N 1
ATOM 528 C CA . PHE A 1 65 ? -7.427 -11.427 -9.207 1.00 97.06 65 PHE A CA 1
ATOM 529 C C . PHE A 1 65 ? -7.354 -12.340 -10.431 1.00 97.06 65 PHE A C 1
ATOM 531 O O . PHE A 1 65 ? -6.286 -12.833 -10.788 1.00 97.06 65 PHE A O 1
ATOM 538 N N . LYS A 1 66 ? -8.509 -12.606 -11.051 1.00 95.50 66 LYS A N 1
ATOM 539 C CA . LYS A 1 66 ? -8.646 -13.402 -12.289 1.00 95.50 66 LYS A CA 1
ATOM 540 C C . LYS A 1 66 ? -7.833 -14.703 -12.301 1.00 95.50 66 LYS A C 1
ATOM 542 O O . LYS A 1 66 ? -7.158 -15.033 -13.271 1.00 95.50 66 LYS A O 1
ATOM 547 N N . GLY A 1 67 ? -7.922 -15.463 -11.209 1.00 95.38 67 GLY A N 1
ATOM 548 C CA . GLY A 1 67 ? -7.319 -16.792 -11.115 1.00 95.38 67 GLY A CA 1
ATOM 549 C C . GLY A 1 67 ? -5.873 -16.818 -10.610 1.00 95.38 67 GLY A C 1
ATOM 550 O O . GLY A 1 67 ? -5.303 -17.903 -10.486 1.00 95.38 67 GLY A O 1
ATOM 551 N N . LYS A 1 68 ? -5.260 -15.663 -10.324 1.00 96.44 68 LYS A N 1
ATOM 552 C CA . LYS A 1 68 ? -3.853 -15.567 -9.918 1.00 96.44 68 LYS A CA 1
ATOM 553 C C . LYS A 1 68 ? -3.675 -14.689 -8.688 1.00 96.44 68 LYS A C 1
ATOM 555 O O . LYS A 1 68 ? -4.391 -13.715 -8.481 1.00 96.44 68 LYS A O 1
ATOM 560 N N . TYR A 1 69 ? -2.660 -15.007 -7.899 1.00 97.50 69 TYR A N 1
ATOM 561 C CA . TYR A 1 69 ? -2.109 -14.109 -6.896 1.00 97.50 69 TYR A CA 1
ATOM 562 C C . TYR A 1 69 ? -1.224 -13.084 -7.592 1.00 97.50 69 TYR A C 1
ATOM 564 O O . TYR A 1 69 ? -0.260 -13.457 -8.256 1.00 97.50 69 TYR A O 1
ATOM 572 N N . HIS A 1 70 ? -1.536 -11.806 -7.438 1.00 97.69 70 HIS A N 1
ATOM 573 C CA . HIS A 1 70 ? -0.713 -10.693 -7.883 1.00 97.69 70 HIS A CA 1
ATOM 574 C C . HIS A 1 70 ? 0.083 -10.164 -6.691 1.00 97.69 70 HIS A C 1
ATOM 576 O O . HIS A 1 70 ? -0.458 -9.950 -5.606 1.00 97.69 70 HIS A O 1
ATOM 582 N N . MET A 1 71 ? 1.375 -9.942 -6.911 1.00 96.94 71 MET A N 1
ATOM 583 C CA . MET A 1 71 ? 2.246 -9.234 -5.988 1.00 96.94 71 MET A CA 1
ATOM 584 C C . MET A 1 71 ? 2.944 -8.110 -6.729 1.00 96.94 71 MET A C 1
ATOM 586 O O . MET A 1 71 ? 3.688 -8.336 -7.688 1.00 96.94 71 MET A O 1
ATOM 590 N N . PHE A 1 72 ? 2.730 -6.898 -6.243 1.00 97.44 72 PHE A N 1
ATOM 591 C CA . PHE A 1 72 ? 3.528 -5.745 -6.604 1.00 97.44 72 PHE A CA 1
ATOM 592 C C . PHE A 1 72 ? 4.580 -5.522 -5.522 1.00 97.44 72 PHE A C 1
ATOM 594 O O . PHE A 1 72 ? 4.545 -6.143 -4.458 1.00 97.44 72 PHE A O 1
ATOM 601 N N . TYR A 1 73 ? 5.570 -4.691 -5.803 1.00 95.44 73 TYR A N 1
ATOM 602 C CA . TYR A 1 73 ? 6.604 -4.378 -4.825 1.00 95.44 73 TYR A CA 1
ATOM 603 C C . TYR A 1 73 ? 7.325 -3.095 -5.197 1.00 95.44 73 TYR A C 1
ATOM 605 O O . TYR A 1 73 ? 7.595 -2.860 -6.381 1.00 95.44 73 TYR A O 1
ATOM 613 N N . GLN A 1 74 ? 7.722 -2.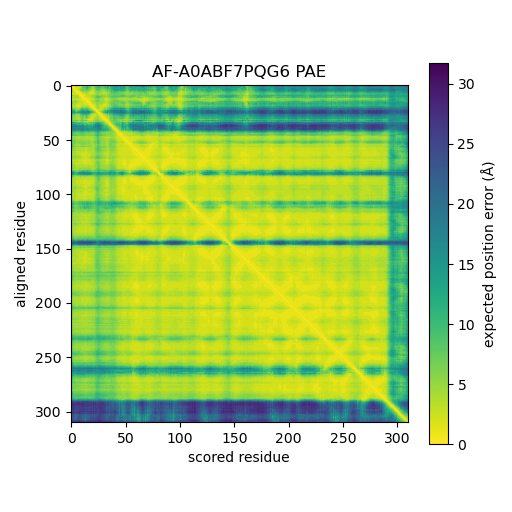318 -4.192 1.00 94.31 74 GLN A N 1
ATOM 614 C CA . GLN A 1 74 ? 8.605 -1.184 -4.415 1.00 94.31 74 GLN A CA 1
ATOM 615 C C . GLN A 1 74 ? 9.909 -1.663 -5.055 1.00 94.31 74 GLN A C 1
ATOM 617 O O . GLN A 1 74 ? 10.548 -2.623 -4.608 1.00 94.31 74 GLN A O 1
ATOM 622 N N . HIS A 1 75 ? 10.293 -0.999 -6.140 1.00 93.00 75 HIS A N 1
ATOM 623 C CA . HIS A 1 75 ? 11.387 -1.425 -6.990 1.00 93.00 75 HIS A CA 1
ATOM 624 C C . HIS A 1 75 ? 12.193 -0.237 -7.506 1.00 93.00 75 HIS A C 1
ATOM 626 O O . HIS A 1 75 ? 11.644 0.726 -8.035 1.00 93.00 75 HIS A O 1
ATOM 632 N N . TYR A 1 76 ? 13.519 -0.342 -7.435 1.00 90.88 76 TYR A N 1
ATOM 633 C CA . TYR A 1 76 ? 14.415 0.536 -8.178 1.00 90.88 76 TYR A CA 1
ATOM 634 C C . TYR A 1 76 ? 15.215 -0.294 -9.190 1.00 90.88 76 TYR A C 1
ATOM 636 O O . TYR A 1 76 ? 16.159 -0.995 -8.805 1.00 90.88 76 TYR A O 1
ATOM 644 N N . PRO A 1 77 ? 14.871 -0.238 -10.491 1.00 87.00 77 PRO A N 1
ATOM 645 C CA . PRO A 1 77 ? 15.424 -1.152 -11.491 1.00 87.00 77 PRO A CA 1
ATOM 646 C C . PRO A 1 77 ? 16.865 -0.826 -11.920 1.00 87.00 77 PRO A C 1
ATOM 648 O O . PRO A 1 77 ? 17.475 -1.618 -12.648 1.00 87.00 77 PRO A O 1
ATOM 651 N N . TYR A 1 78 ? 17.427 0.309 -11.485 1.00 83.62 78 TYR A N 1
ATOM 652 C CA . TYR A 1 78 ? 18.701 0.835 -12.000 1.00 83.62 78 TYR A CA 1
ATOM 653 C C . TYR A 1 78 ? 19.922 0.541 -11.113 1.00 83.62 78 TYR A C 1
ATOM 655 O O . TYR A 1 78 ? 21.055 0.801 -11.521 1.00 83.62 78 TYR A O 1
ATOM 663 N N . GLY A 1 79 ? 19.747 -0.043 -9.923 1.00 80.62 79 GLY A N 1
ATOM 664 C CA . GLY A 1 79 ? 20.867 -0.318 -9.020 1.00 80.62 79 GLY A CA 1
ATOM 665 C C . GLY A 1 7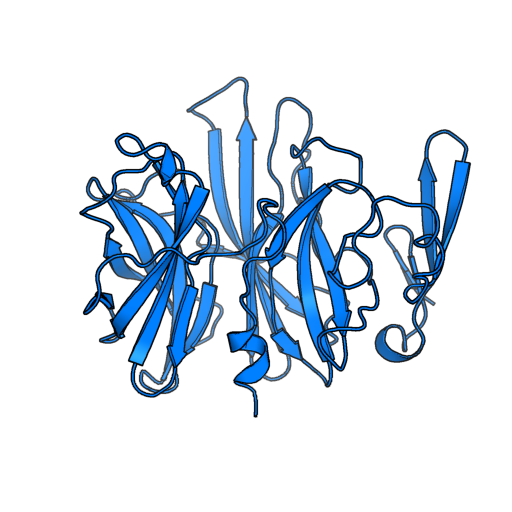9 ? 20.472 -0.438 -7.553 1.00 80.62 79 GLY A C 1
ATOM 666 O O . GLY A 1 79 ? 19.572 -1.197 -7.215 1.00 80.62 79 GLY A O 1
ATOM 667 N N . LYS A 1 80 ? 21.199 0.268 -6.681 1.00 76.19 80 LYS A N 1
ATOM 668 C CA . LYS A 1 80 ? 21.033 0.212 -5.217 1.00 76.19 80 LYS A CA 1
ATOM 669 C C . LYS A 1 80 ? 20.474 1.503 -4.599 1.00 76.19 80 LYS A C 1
ATOM 671 O O . LYS A 1 80 ? 20.312 1.546 -3.389 1.00 76.19 80 LYS A O 1
ATOM 676 N N . HIS A 1 81 ? 20.250 2.547 -5.396 1.00 73.62 81 HIS A N 1
ATOM 677 C CA . HIS A 1 81 ? 19.837 3.868 -4.915 1.00 73.62 81 HIS A CA 1
ATOM 678 C C . HIS A 1 81 ? 18.315 4.017 -4.977 1.00 73.62 81 HIS A C 1
ATOM 680 O O . HIS A 1 81 ? 17.729 3.616 -5.963 1.00 73.62 81 HIS A O 1
ATOM 686 N N . THR A 1 82 ? 17.647 4.587 -3.981 1.00 75.00 82 THR A N 1
ATOM 687 C CA . THR A 1 82 ? 16.169 4.585 -3.911 1.00 75.00 82 THR A CA 1
ATOM 688 C C . THR A 1 82 ? 15.523 5.905 -4.329 1.00 75.00 82 THR A C 1
ATOM 690 O O . THR A 1 82 ? 14.375 6.147 -3.986 1.00 75.00 82 THR A O 1
ATOM 693 N N . ALA A 1 83 ? 16.225 6.756 -5.085 1.00 76.56 83 ALA A N 1
ATOM 694 C CA . ALA A 1 83 ? 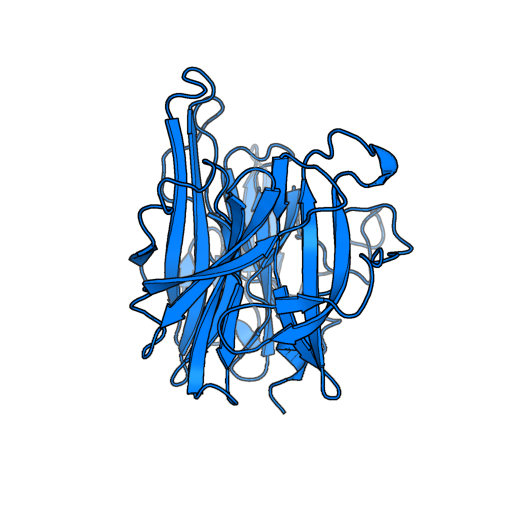15.695 8.064 -5.489 1.00 76.56 83 ALA A CA 1
ATOM 695 C C . ALA A 1 83 ? 14.422 8.003 -6.348 1.00 76.56 83 ALA A C 1
ATOM 697 O O . ALA A 1 83 ? 13.701 8.990 -6.413 1.00 76.56 83 ALA A O 1
ATOM 698 N N . MET A 1 84 ? 14.157 6.888 -7.037 1.00 89.56 84 MET A N 1
ATOM 699 C CA . MET A 1 84 ? 13.091 6.806 -8.038 1.00 89.56 84 MET A CA 1
ATOM 700 C C . MET A 1 84 ? 12.364 5.459 -7.981 1.00 89.56 84 MET A C 1
ATOM 702 O O . MET A 1 84 ? 12.686 4.514 -8.711 1.00 89.56 84 MET A O 1
ATOM 706 N N . LEU A 1 85 ? 11.396 5.358 -7.075 1.00 93.38 85 LEU A N 1
ATOM 707 C CA . LEU A 1 85 ? 10.676 4.116 -6.812 1.00 93.38 85 LEU A CA 1
ATOM 708 C C . LEU A 1 85 ? 9.572 3.847 -7.842 1.00 93.38 85 LEU A C 1
ATOM 710 O O . LEU A 1 85 ? 8.814 4.730 -8.240 1.00 93.38 85 LEU A O 1
ATOM 714 N N . HIS A 1 86 ? 9.526 2.592 -8.275 1.00 94.81 86 HIS A N 1
ATOM 715 C CA . HIS A 1 86 ? 8.543 1.992 -9.173 1.00 94.81 86 HIS A CA 1
ATOM 716 C C . HIS A 1 86 ? 7.768 0.911 -8.421 1.00 94.81 86 HIS A C 1
ATOM 718 O O . HIS A 1 86 ? 8.229 0.441 -7.381 1.00 94.81 86 HIS A O 1
ATOM 724 N N . TRP A 1 87 ? 6.678 0.412 -9.006 1.00 96.94 87 TRP A N 1
ATOM 725 C CA . TRP A 1 87 ? 6.123 -0.887 -8.616 1.00 96.94 87 TRP A CA 1
ATOM 726 C C . TRP A 1 87 ? 6.496 -1.956 -9.635 1.00 96.94 87 TRP A C 1
ATOM 728 O O . TRP A 1 87 ? 6.006 -1.959 -10.767 1.00 96.94 87 TRP A O 1
ATOM 738 N N . GLY A 1 88 ? 7.359 -2.886 -9.228 1.00 95.44 88 GLY A N 1
ATOM 739 C CA . GLY A 1 88 ? 7.516 -4.150 -9.940 1.00 95.44 88 GLY A CA 1
ATOM 740 C C . GLY A 1 88 ? 6.265 -5.017 -9.791 1.00 95.44 88 GLY A C 1
ATOM 741 O O . GLY A 1 88 ? 5.416 -4.741 -8.946 1.00 95.44 88 GLY A O 1
ATOM 742 N N . HIS A 1 89 ? 6.142 -6.056 -10.617 1.00 96.50 89 HIS A N 1
ATOM 743 C CA . HIS A 1 89 ? 4.953 -6.906 -10.645 1.00 96.50 89 HIS A CA 1
ATOM 744 C C . HIS A 1 89 ? 5.318 -8.365 -10.925 1.00 96.50 89 HIS A C 1
ATOM 746 O O . HIS A 1 89 ? 6.164 -8.672 -11.771 1.00 96.50 89 HIS A O 1
ATOM 752 N N . ALA A 1 90 ? 4.693 -9.272 -10.186 1.00 95.25 90 ALA A N 1
ATOM 753 C CA . ALA A 1 90 ? 4.757 -10.705 -10.395 1.00 95.25 90 ALA A CA 1
ATOM 754 C C . ALA A 1 90 ? 3.399 -11.353 -10.110 1.00 95.25 90 ALA A C 1
ATOM 756 O O . ALA A 1 90 ? 2.590 -10.826 -9.344 1.00 95.25 90 ALA A O 1
ATOM 757 N N . VAL A 1 91 ? 3.170 -12.516 -10.713 1.00 95.94 91 VAL A N 1
ATOM 758 C CA . VAL A 1 91 ? 1.985 -13.343 -10.466 1.00 95.94 91 VAL A CA 1
ATOM 759 C C . VAL A 1 91 ? 2.362 -14.766 -10.095 1.00 95.94 91 VAL A C 1
ATOM 761 O O . VAL A 1 91 ? 3.416 -15.261 -10.490 1.00 95.94 91 VAL A O 1
ATOM 764 N N . SER A 1 92 ? 1.491 -15.432 -9.348 1.00 94.44 92 SER A N 1
ATOM 765 C CA . SER A 1 92 ? 1.630 -16.832 -8.964 1.00 94.44 92 SER A CA 1
ATOM 766 C C . SER A 1 92 ? 0.268 -17.517 -8.920 1.00 94.44 92 SER A C 1
ATOM 768 O O . SER A 1 92 ? -0.759 -16.874 -8.716 1.00 94.44 92 SER A O 1
ATOM 770 N N . THR A 1 93 ? 0.247 -18.833 -9.102 1.00 94.12 93 THR A N 1
ATOM 771 C CA . THR A 1 93 ? -0.942 -19.670 -8.881 1.00 94.12 93 THR A CA 1
ATOM 772 C C . THR A 1 93 ? -0.928 -20.369 -7.522 1.00 94.12 93 THR A C 1
ATOM 774 O O . THR A 1 93 ? -1.939 -20.935 -7.128 1.00 94.12 93 THR A O 1
ATOM 777 N N . ASP A 1 94 ? 0.198 -20.344 -6.804 1.00 91.62 94 ASP A N 1
ATOM 778 C CA . ASP A 1 94 ? 0.420 -21.142 -5.590 1.00 91.62 94 ASP A CA 1
ATOM 779 C C . ASP A 1 94 ? 1.187 -20.398 -4.478 1.00 91.62 94 ASP A C 1
ATOM 781 O O . ASP A 1 94 ? 1.544 -21.008 -3.474 1.00 91.62 94 ASP A O 1
ATOM 785 N N . LEU A 1 95 ? 1.443 -19.093 -4.649 1.00 92.50 95 LEU A N 1
ATOM 786 C CA . LEU A 1 95 ? 2.233 -18.224 -3.760 1.00 92.50 95 LEU A CA 1
ATOM 787 C C . LEU A 1 95 ? 3.719 -18.612 -3.617 1.00 92.50 95 LEU A C 1
ATOM 789 O O . LEU A 1 95 ? 4.458 -17.959 -2.875 1.00 92.50 95 LEU A O 1
ATOM 793 N N . VAL A 1 96 ? 4.187 -19.621 -4.355 1.00 88.19 96 VAL A N 1
ATOM 794 C CA . VAL A 1 96 ? 5.558 -20.147 -4.289 1.00 88.19 96 VAL A CA 1
ATOM 795 C C . VAL A 1 96 ? 6.288 -19.908 -5.606 1.00 88.19 96 VAL A C 1
ATOM 797 O O . VAL A 1 96 ? 7.381 -19.342 -5.628 1.00 88.19 96 VAL A O 1
ATOM 800 N N . ASN A 1 97 ? 5.673 -20.308 -6.713 1.00 88.12 97 ASN A N 1
ATOM 801 C CA . ASN A 1 97 ? 6.209 -20.184 -8.055 1.00 88.12 97 ASN A CA 1
ATOM 802 C C . ASN A 1 97 ? 5.732 -18.868 -8.665 1.00 88.12 97 ASN A C 1
ATOM 804 O O . ASN A 1 97 ? 4.559 -18.709 -9.009 1.00 88.12 97 ASN A O 1
ATOM 808 N N . TRP A 1 98 ? 6.655 -17.916 -8.782 1.00 91.50 98 TRP A N 1
ATOM 809 C CA . TRP A 1 98 ? 6.364 -16.573 -9.271 1.00 91.50 98 TRP A CA 1
ATOM 810 C C . TRP A 1 98 ? 6.843 -16.379 -10.708 1.00 91.50 98 TRP A C 1
ATOM 812 O O . TRP A 1 98 ? 7.987 -16.675 -11.056 1.00 91.50 98 TRP A O 1
ATOM 822 N N . GLN A 1 99 ? 5.960 -15.825 -11.529 1.00 92.31 99 GLN A N 1
ATOM 823 C CA . GLN A 1 99 ? 6.240 -15.315 -12.860 1.00 92.31 99 GLN A CA 1
ATOM 824 C C . GLN A 1 99 ? 6.397 -13.797 -12.784 1.00 92.31 99 GLN A C 1
ATOM 826 O O . GLN A 1 99 ? 5.500 -13.098 -12.319 1.00 92.31 99 GLN A O 1
ATOM 831 N N . HIS A 1 100 ? 7.508 -13.269 -13.292 1.00 91.81 100 HIS A N 1
ATOM 832 C CA . HIS A 1 100 ? 7.702 -11.821 -13.361 1.00 91.81 100 HIS A CA 1
ATOM 833 C C . HIS A 1 100 ? 6.954 -11.203 -14.542 1.00 91.81 100 HIS A C 1
ATOM 835 O O . HIS A 1 100 ? 6.918 -11.780 -15.631 1.00 91.81 100 HIS A O 1
ATOM 841 N N . LEU A 1 101 ? 6.437 -9.998 -14.331 1.00 92.81 101 LEU A N 1
ATOM 842 C CA . LEU A 1 101 ? 5.682 -9.215 -15.302 1.00 92.81 101 LEU A CA 1
ATOM 843 C C . LEU A 1 101 ? 6.344 -7.842 -15.535 1.00 92.81 101 LEU A C 1
ATOM 845 O O . LEU A 1 101 ? 7.286 -7.479 -14.815 1.00 92.81 101 LEU A O 1
ATOM 849 N N . PRO A 1 102 ? 5.903 -7.081 -16.556 1.00 91.19 102 PRO A N 1
ATOM 850 C CA . PRO A 1 102 ? 6.310 -5.691 -16.729 1.00 91.19 102 PRO A CA 1
ATOM 851 C C . PRO A 1 102 ? 6.093 -4.852 -15.465 1.00 91.19 102 PRO A C 1
ATOM 853 O O . PRO A 1 102 ? 5.197 -5.122 -14.674 1.00 91.19 102 PRO A O 1
ATOM 856 N N . ILE A 1 103 ? 6.917 -3.816 -15.276 1.00 93.06 103 ILE A N 1
ATOM 857 C CA . ILE A 1 103 ? 6.716 -2.836 -14.197 1.00 93.06 103 ILE A CA 1
ATOM 858 C C . ILE A 1 103 ? 5.317 -2.227 -14.346 1.00 93.06 103 ILE A C 1
ATOM 860 O O . ILE A 1 103 ? 4.965 -1.753 -15.428 1.00 93.06 103 ILE A O 1
ATOM 864 N N . ALA A 1 104 ? 4.555 -2.229 -13.253 1.00 95.44 104 ALA A N 1
ATOM 865 C CA . ALA A 1 104 ? 3.169 -1.780 -13.229 1.00 95.44 104 ALA A CA 1
ATOM 866 C C . ALA A 1 104 ? 3.048 -0.262 -13.065 1.00 95.44 104 ALA A C 1
ATOM 868 O O . ALA A 1 104 ? 2.220 0.364 -13.723 1.00 95.44 104 ALA A O 1
ATOM 869 N N . ILE A 1 105 ? 3.887 0.340 -12.212 1.00 95.75 105 ILE A N 1
ATOM 870 C CA . ILE A 1 105 ? 3.843 1.780 -11.924 1.00 95.75 105 ILE A CA 1
ATOM 871 C C . ILE A 1 105 ? 5.223 2.396 -12.107 1.00 95.75 105 ILE A C 1
ATOM 873 O O . ILE A 1 105 ? 6.206 1.939 -11.520 1.00 95.75 105 ILE A O 1
ATOM 877 N N . TYR A 1 106 ? 5.260 3.464 -12.899 1.00 92.94 106 TYR A N 1
ATOM 878 C CA . TYR A 1 106 ? 6.416 4.333 -13.070 1.00 92.94 106 TYR A CA 1
ATOM 879 C C . TYR A 1 106 ? 6.219 5.635 -12.279 1.00 92.94 106 TYR A C 1
ATOM 881 O O . TYR A 1 106 ? 5.085 6.125 -12.193 1.00 92.94 106 TYR A O 1
ATOM 889 N N . PRO A 1 107 ? 7.300 6.217 -11.731 1.00 90.81 107 PRO A N 1
ATOM 890 C CA . PRO A 1 107 ? 7.280 7.572 -11.192 1.00 90.81 107 PRO A CA 1
ATOM 891 C C . PRO A 1 107 ? 6.690 8.562 -12.204 1.00 90.81 107 PRO A C 1
ATOM 893 O O . PRO A 1 107 ? 6.945 8.450 -13.402 1.00 90.81 107 PRO A O 1
ATOM 896 N N . GLN A 1 108 ? 5.897 9.521 -11.723 1.00 81.94 108 GLN A N 1
ATOM 897 C CA . GLN A 1 108 ? 5.243 10.527 -12.573 1.00 81.94 108 GLN A CA 1
ATOM 898 C C . GLN A 1 108 ? 6.092 11.791 -12.781 1.00 81.94 108 GLN A C 1
ATOM 900 O O . GLN A 1 108 ? 5.845 12.537 -13.723 1.00 81.94 108 GLN A O 1
ATOM 905 N N . ASN A 1 109 ? 7.078 12.024 -11.910 1.00 81.69 109 ASN A N 1
ATOM 906 C CA . ASN A 1 109 ? 7.902 13.231 -11.886 1.00 81.69 109 ASN A CA 1
ATOM 907 C C . ASN A 1 109 ? 9.304 12.965 -12.450 1.00 81.69 109 ASN A C 1
ATOM 909 O O . ASN A 1 109 ? 9.804 11.838 -12.388 1.00 81.69 109 ASN A O 1
ATOM 913 N N . ASP A 1 110 ? 9.957 14.022 -12.933 1.00 82.88 110 ASP A N 1
ATOM 914 C CA . ASP A 1 110 ? 11.367 13.989 -13.326 1.00 82.88 110 ASP A CA 1
ATOM 915 C C . ASP A 1 110 ? 12.248 13.949 -12.068 1.00 82.88 110 ASP A C 1
ATOM 917 O O . ASP A 1 110 ? 12.560 14.973 -11.459 1.00 82.88 110 ASP A O 1
ATOM 921 N N . LEU A 1 111 ? 12.616 12.736 -11.656 1.00 86.81 111 LEU A N 1
ATOM 922 C CA . LEU A 1 111 ? 13.408 12.476 -10.454 1.00 86.81 111 LEU A CA 1
ATOM 923 C C . LEU A 1 111 ? 14.900 12.324 -10.783 1.00 86.81 111 LEU A C 1
ATOM 925 O O . LEU A 1 111 ? 15.281 11.817 -11.840 1.00 86.81 111 LEU A O 1
ATOM 929 N N . ASN A 1 112 ? 15.756 12.762 -9.862 1.00 84.94 112 ASN A N 1
ATOM 930 C CA . ASN A 1 112 ? 17.216 12.695 -9.954 1.00 84.94 112 ASN A CA 1
ATOM 931 C C . ASN A 1 112 ? 17.847 12.679 -8.545 1.00 84.94 112 ASN A C 1
ATOM 933 O O . ASN A 1 112 ? 17.169 12.401 -7.562 1.00 84.94 112 ASN A O 1
ATOM 937 N N . ASP A 1 113 ? 19.151 12.948 -8.428 1.00 85.44 113 ASP A N 1
ATOM 938 C CA . ASP A 1 113 ? 19.844 12.930 -7.129 1.00 85.44 113 ASP A CA 1
ATOM 939 C C . ASP A 1 113 ? 19.393 14.047 -6.169 1.00 85.44 113 ASP A C 1
ATOM 941 O O . ASP A 1 113 ? 19.625 13.942 -4.969 1.00 85.44 113 ASP A O 1
ATOM 945 N N . ARG A 1 114 ? 18.738 15.097 -6.679 1.00 88.50 114 ARG A N 1
ATOM 946 C CA . ARG A 1 114 ? 18.150 16.186 -5.888 1.00 88.50 114 ARG A CA 1
ATOM 947 C C . ARG A 1 114 ? 16.664 15.956 -5.613 1.00 88.50 114 ARG A C 1
ATOM 949 O O . ARG A 1 114 ? 16.222 16.122 -4.479 1.00 88.50 114 ARG A O 1
ATOM 956 N N . TYR A 1 115 ? 15.903 15.613 -6.651 1.00 91.19 115 TYR A N 1
ATOM 957 C CA . TYR A 1 115 ? 14.466 15.355 -6.562 1.00 91.19 115 TYR A CA 1
ATOM 958 C C . TYR A 1 115 ? 14.225 13.860 -6.421 1.00 91.19 115 TYR A C 1
ATOM 960 O O . TYR A 1 115 ? 14.346 13.122 -7.400 1.00 91.19 115 TYR A O 1
ATOM 968 N N . ILE A 1 116 ? 13.878 13.415 -5.218 1.00 91.81 116 ILE A N 1
ATOM 969 C CA . ILE A 1 116 ? 13.655 12.000 -4.922 1.00 91.81 116 ILE A CA 1
ATOM 970 C C . ILE A 1 116 ? 12.168 11.701 -4.719 1.00 91.81 116 ILE A C 1
ATOM 972 O O . ILE A 1 116 ? 11.379 12.581 -4.377 1.00 91.81 116 ILE A O 1
ATOM 976 N N . GLY A 1 117 ? 11.779 10.445 -4.928 1.00 93.81 117 GLY A N 1
ATOM 977 C CA . GLY A 1 117 ? 10.433 9.959 -4.656 1.00 93.81 117 GLY A CA 1
ATOM 978 C C . GLY A 1 117 ? 9.971 8.864 -5.601 1.00 93.81 117 GLY A C 1
ATOM 979 O O . GLY A 1 117 ? 10.685 7.887 -5.844 1.00 93.81 117 GLY A O 1
ATOM 980 N N . GLY A 1 118 ? 8.753 9.014 -6.114 1.00 95.38 118 GLY A N 1
ATOM 981 C CA . GLY A 1 118 ? 8.130 8.084 -7.051 1.00 95.38 118 GLY A CA 1
ATOM 982 C C . GLY A 1 118 ? 6.911 7.383 -6.467 1.00 95.38 118 GLY A C 1
ATOM 983 O O . GLY A 1 118 ? 6.188 7.951 -5.652 1.00 95.38 118 GLY A O 1
ATOM 984 N N . ALA A 1 119 ? 6.659 6.159 -6.928 1.00 96.81 119 ALA A N 1
ATOM 985 C CA . ALA A 1 119 ? 5.539 5.344 -6.472 1.00 96.81 119 ALA A CA 1
ATOM 986 C C . ALA A 1 119 ? 5.927 4.592 -5.192 1.00 96.81 119 ALA A C 1
ATOM 988 O O . ALA A 1 119 ? 6.573 3.543 -5.239 1.00 96.81 119 ALA A O 1
ATOM 989 N N . PHE A 1 120 ? 5.549 5.169 -4.055 1.00 97.12 120 PHE A N 1
ATOM 990 C CA . PHE A 1 120 ? 5.682 4.575 -2.730 1.00 97.12 120 PHE A CA 1
ATOM 991 C C . PHE A 1 120 ? 4.619 3.492 -2.508 1.00 97.12 120 PHE A C 1
ATOM 993 O O . PHE A 1 120 ? 3.868 3.133 -3.417 1.00 97.12 120 PHE A O 1
ATOM 1000 N N . SER A 1 121 ? 4.609 2.909 -1.311 1.00 97.81 121 SER A N 1
ATOM 1001 C CA . SER A 1 121 ? 3.840 1.712 -0.995 1.00 97.81 121 SER A CA 1
ATOM 1002 C C . SER A 1 121 ? 2.338 1.963 -1.031 1.00 97.81 121 SER A C 1
ATOM 1004 O O . SER A 1 121 ? 1.851 3.093 -1.101 1.00 97.81 121 SER A O 1
ATOM 1006 N N . GLY A 1 122 ? 1.596 0.864 -1.046 1.00 98.38 122 GLY A N 1
ATOM 1007 C CA . GLY A 1 122 ? 0.156 0.878 -1.204 1.00 98.38 122 GLY A CA 1
ATOM 1008 C C . GLY A 1 122 ? -0.414 -0.521 -1.360 1.00 98.38 122 GLY A C 1
ATOM 1009 O O . GLY A 1 122 ? 0.293 -1.532 -1.289 1.00 98.38 122 GLY A O 1
ATOM 1010 N N . SER A 1 123 ? -1.714 -0.577 -1.599 1.00 98.38 123 SER A N 1
ATOM 1011 C CA . SER A 1 123 ? -2.500 -1.805 -1.568 1.00 98.38 123 SER A CA 1
ATOM 1012 C C . SER A 1 123 ? -3.417 -1.930 -2.778 1.00 98.38 123 SER A C 1
ATOM 1014 O O . SER A 1 123 ? -3.499 -1.045 -3.635 1.00 98.38 123 SER A O 1
ATOM 1016 N N . ALA A 1 124 ? -4.071 -3.082 -2.857 1.00 98.06 124 ALA A N 1
ATOM 1017 C CA . ALA A 1 124 ? -4.970 -3.448 -3.927 1.00 98.06 124 ALA A CA 1
ATOM 1018 C C . ALA A 1 124 ? -6.322 -3.869 -3.358 1.00 98.06 124 ALA A C 1
ATOM 1020 O O . ALA A 1 124 ? -6.404 -4.398 -2.252 1.00 98.06 124 ALA A O 1
ATOM 1021 N N . MET A 1 125 ? -7.371 -3.687 -4.148 1.00 97.00 125 MET A N 1
ATOM 1022 C CA . MET A 1 125 ? -8.664 -4.327 -3.931 1.00 97.00 125 MET A CA 1
ATOM 1023 C C . MET A 1 125 ? -9.347 -4.573 -5.273 1.00 97.00 125 MET A C 1
ATOM 1025 O O . MET A 1 125 ? -9.032 -3.918 -6.267 1.00 97.00 125 MET A O 1
ATOM 1029 N N . VAL A 1 126 ? -10.285 -5.514 -5.303 1.00 97.81 126 VAL A N 1
ATOM 1030 C CA . VAL A 1 126 ? -11.108 -5.780 -6.485 1.00 97.81 126 VAL A CA 1
ATOM 1031 C C . VAL A 1 126 ? -12.462 -5.112 -6.290 1.00 97.81 126 VAL A C 1
ATOM 1033 O O . VAL A 1 126 ? -13.127 -5.351 -5.283 1.00 97.81 126 VAL A O 1
ATOM 1036 N N . VAL A 1 127 ? -12.861 -4.281 -7.249 1.00 97.06 127 VAL A N 1
ATOM 1037 C CA . VAL A 1 127 ? -14.150 -3.580 -7.268 1.00 97.06 127 VAL A CA 1
ATOM 1038 C C . VAL A 1 127 ? -14.767 -3.809 -8.640 1.00 97.06 127 VAL A C 1
ATOM 1040 O O . VAL A 1 127 ? -14.145 -3.483 -9.645 1.00 97.06 127 VAL A O 1
ATOM 1043 N N . ASP A 1 128 ? -15.959 -4.406 -8.690 1.00 95.38 128 ASP A N 1
ATOM 1044 C CA . ASP A 1 128 ? -16.706 -4.658 -9.933 1.00 95.38 128 ASP A CA 1
ATOM 1045 C C . ASP A 1 128 ? -15.884 -5.349 -11.053 1.00 95.38 128 ASP A C 1
ATOM 1047 O O . ASP A 1 128 ? -15.918 -4.941 -12.212 1.00 95.38 128 ASP A O 1
ATOM 1051 N N . ASP A 1 129 ? -15.132 -6.406 -10.706 1.00 96.31 129 ASP A N 1
ATOM 1052 C CA . ASP A 1 129 ? -14.201 -7.147 -11.597 1.00 96.31 129 ASP A CA 1
ATOM 1053 C C . ASP A 1 129 ? -13.034 -6.309 -12.172 1.00 96.31 129 ASP A C 1
ATOM 1055 O O . ASP A 1 129 ? -12.312 -6.737 -13.078 1.00 96.31 129 ASP A O 1
ATOM 1059 N N . GLU A 1 130 ? -12.783 -5.129 -11.609 1.00 98.00 130 GLU A N 1
ATOM 1060 C CA . GLU A 1 130 ? -11.594 -4.328 -11.880 1.00 98.00 130 GLU A CA 1
ATOM 1061 C C . GLU A 1 130 ? -10.640 -4.344 -10.684 1.00 98.00 130 GLU A C 1
ATOM 1063 O O . GLU A 1 130 ? -11.028 -4.226 -9.521 1.00 98.00 130 GLU A O 1
ATOM 1068 N N . LEU A 1 131 ? -9.349 -4.451 -10.983 1.00 98.56 131 LEU A N 1
ATOM 1069 C CA . LEU A 1 131 ? -8.283 -4.303 -10.010 1.00 98.56 131 LEU A CA 1
ATOM 1070 C C . LEU A 1 131 ? -8.030 -2.818 -9.753 1.00 98.56 131 LEU A C 1
ATOM 1072 O O . LEU A 1 131 ? -7.637 -2.088 -10.662 1.00 98.56 131 LEU A O 1
ATOM 1076 N N . PHE A 1 132 ? -8.211 -2.381 -8.511 1.00 98.62 132 PHE A N 1
ATOM 1077 C CA . PHE A 1 132 ? -7.868 -1.041 -8.046 1.00 98.62 132 PHE A CA 1
ATOM 1078 C C . PHE A 1 132 ? -6.545 -1.122 -7.290 1.00 98.62 132 PHE A C 1
ATOM 1080 O O . PHE A 1 132 ? -6.438 -1.884 -6.332 1.00 98.62 132 PHE A O 1
ATOM 1087 N N . LEU A 1 133 ? -5.557 -0.319 -7.690 1.00 98.69 133 LEU A N 1
ATOM 1088 C CA . LEU A 1 133 ? -4.326 -0.113 -6.929 1.00 98.69 133 LEU A CA 1
ATOM 1089 C C . LEU A 1 133 ? -4.317 1.309 -6.386 1.00 98.69 133 LEU A C 1
ATOM 1091 O O . LEU A 1 133 ? -4.452 2.267 -7.154 1.00 98.69 133 LEU A O 1
ATOM 1095 N N . ILE A 1 134 ? -4.146 1.440 -5.074 1.00 98.75 134 ILE A N 1
ATOM 1096 C CA . ILE A 1 134 ? -4.015 2.733 -4.409 1.00 98.75 134 ILE A CA 1
ATOM 1097 C C . ILE A 1 134 ? -2.637 2.805 -3.772 1.00 98.75 134 ILE A C 1
ATOM 1099 O O . ILE A 1 134 ? -2.248 1.904 -3.031 1.00 98.75 134 ILE A O 1
ATOM 1103 N N . TYR A 1 135 ? -1.899 3.866 -4.079 1.00 98.69 135 TYR A N 1
ATOM 1104 C CA . TYR A 1 135 ? -0.501 4.021 -3.691 1.00 98.69 135 TYR A CA 1
ATOM 1105 C C . TYR A 1 135 ? -0.169 5.465 -3.338 1.00 98.69 135 TYR A C 1
ATOM 1107 O O . TYR A 1 135 ? -0.853 6.397 -3.773 1.00 98.69 135 TYR A O 1
ATOM 1115 N N . THR A 1 136 ? 0.902 5.646 -2.571 1.00 98.62 136 THR A N 1
ATOM 1116 C CA . THR A 1 136 ? 1.440 6.976 -2.296 1.00 98.62 136 THR A CA 1
ATOM 1117 C C . THR A 1 136 ? 2.355 7.435 -3.428 1.00 98.62 136 THR A C 1
ATOM 1119 O O . THR A 1 136 ? 3.283 6.737 -3.820 1.00 98.62 136 THR A O 1
ATOM 1122 N N . GLU A 1 137 ? 2.137 8.633 -3.951 1.00 97.44 137 GLU A N 1
ATOM 1123 C CA . GLU A 1 137 ? 3.150 9.363 -4.707 1.00 97.44 137 GLU A CA 1
ATOM 1124 C C . GLU A 1 137 ? 3.963 10.216 -3.740 1.00 97.44 137 GLU A C 1
ATOM 1126 O O . GLU A 1 137 ? 3.385 11.049 -3.040 1.00 97.44 137 GLU A O 1
ATOM 1131 N N . HIS A 1 138 ? 5.280 10.007 -3.729 1.00 95.94 138 HIS A N 1
ATOM 1132 C CA . HIS A 1 138 ? 6.238 10.815 -2.975 1.00 95.94 138 HIS A CA 1
ATOM 1133 C C . HIS A 1 138 ? 6.999 11.759 -3.903 1.00 95.94 138 HIS A C 1
ATOM 1135 O O . HIS A 1 138 ? 7.412 11.363 -5.000 1.00 95.94 138 HIS A O 1
ATOM 1141 N N . PHE A 1 139 ? 7.237 12.978 -3.435 1.00 94.38 139 PHE A N 1
ATOM 1142 C CA . PHE A 1 139 ? 8.162 13.923 -4.045 1.00 94.38 139 PHE A CA 1
ATOM 1143 C C . PHE A 1 139 ? 8.832 14.780 -2.970 1.00 94.38 139 PHE A C 1
ATOM 1145 O O . PHE A 1 139 ? 8.160 15.408 -2.148 1.00 94.38 139 PHE A O 1
ATOM 1152 N N . GLU A 1 140 ? 10.156 14.852 -3.022 1.00 92.81 140 GLU A N 1
ATOM 1153 C CA . GLU A 1 140 ? 10.975 15.596 -2.071 1.00 92.81 140 GLU A CA 1
ATOM 1154 C C . GLU A 1 140 ? 12.154 16.270 -2.783 1.00 92.81 140 GLU A C 1
ATOM 1156 O O . GLU A 1 140 ? 12.840 15.647 -3.596 1.00 92.81 140 GLU A O 1
ATOM 1161 N N . ASP A 1 141 ? 12.382 17.553 -2.482 1.00 92.06 141 ASP A N 1
ATOM 1162 C CA . ASP A 1 141 ? 13.563 18.305 -2.929 1.00 92.06 141 ASP A CA 1
ATOM 1163 C C . ASP A 1 141 ? 14.579 18.366 -1.786 1.00 92.06 141 ASP A C 1
ATOM 1165 O O . ASP A 1 141 ? 14.412 19.143 -0.840 1.00 92.06 141 ASP A O 1
ATOM 1169 N N . LEU A 1 142 ? 15.639 17.559 -1.886 1.00 86.94 142 LEU A N 1
ATOM 1170 C CA . LEU A 1 142 ? 16.639 17.413 -0.827 1.00 86.94 142 LEU A CA 1
ATOM 1171 C C . LEU A 1 142 ? 17.353 18.732 -0.490 1.00 86.94 142 LEU A C 1
ATOM 1173 O O . LEU A 1 142 ? 17.669 18.971 0.678 1.00 86.94 142 LEU A O 1
ATOM 1177 N N . ASP A 1 143 ? 17.535 19.621 -1.471 1.00 87.69 143 ASP A N 1
ATOM 1178 C CA . ASP A 1 143 ? 18.209 20.915 -1.287 1.00 87.69 143 ASP A CA 1
ATOM 1179 C C . ASP A 1 143 ? 17.314 21.963 -0.609 1.00 87.69 143 ASP A C 1
ATOM 1181 O O . ASP A 1 143 ? 17.808 22.949 -0.062 1.00 87.69 143 ASP A O 1
ATOM 1185 N N . ASN A 1 144 ? 15.994 21.761 -0.634 1.00 80.25 144 ASN A N 1
ATOM 1186 C CA . ASN A 1 144 ? 15.004 22.677 -0.070 1.00 80.25 144 ASN A CA 1
ATOM 1187 C C . ASN A 1 144 ? 14.279 22.084 1.147 1.00 80.25 144 ASN A C 1
ATOM 1189 O O . ASN A 1 144 ? 13.183 22.528 1.486 1.00 80.25 144 ASN A O 1
ATOM 1193 N N . THR A 1 145 ? 14.871 21.105 1.833 1.00 63.66 145 THR A N 1
ATOM 1194 C CA . THR A 1 145 ? 14.302 20.496 3.047 1.00 63.66 145 THR A CA 1
ATOM 1195 C C . THR A 1 145 ? 14.162 21.545 4.168 1.00 63.66 145 THR A C 1
ATOM 1197 O O . THR A 1 145 ? 15.159 22.194 4.492 1.00 63.66 145 THR A O 1
ATOM 1200 N N . PRO A 1 146 ? 12.985 21.746 4.810 1.00 61.75 146 PRO A N 1
ATOM 1201 C CA . PRO A 1 146 ? 11.740 20.962 4.763 1.00 61.75 146 PRO A CA 1
ATOM 1202 C C . PRO A 1 146 ? 10.610 21.576 3.902 1.00 61.75 146 PRO A C 1
ATOM 1204 O O . PRO A 1 146 ? 9.446 21.230 4.082 1.00 61.75 146 PRO A O 1
ATOM 1207 N N . ASN A 1 147 ? 10.909 22.518 3.007 1.00 73.50 147 ASN A N 1
ATOM 1208 C CA . ASN A 1 147 ? 9.897 23.298 2.285 1.00 73.50 147 ASN A CA 1
ATOM 1209 C C . ASN A 1 147 ? 9.160 22.508 1.189 1.00 73.50 147 ASN A C 1
ATOM 1211 O O . ASN A 1 147 ? 8.067 22.917 0.801 1.00 73.50 147 ASN A O 1
ATOM 1215 N N . ILE A 1 148 ? 9.726 21.405 0.680 1.00 87.19 148 ILE A N 1
ATOM 1216 C CA . ILE A 1 148 ? 9.092 20.576 -0.358 1.00 87.19 148 ILE A CA 1
ATOM 1217 C C . ILE A 1 148 ? 9.176 19.094 0.025 1.00 87.19 148 ILE A C 1
ATOM 1219 O O . ILE A 1 148 ? 10.153 18.416 -0.278 1.00 87.19 148 ILE A O 1
ATOM 1223 N N . PHE A 1 149 ? 8.117 18.614 0.677 1.00 92.88 149 PHE A N 1
ATOM 1224 C CA . PHE A 1 149 ? 7.862 17.206 0.985 1.00 92.88 149 PHE A CA 1
ATOM 1225 C C . PHE A 1 149 ? 6.382 16.927 0.713 1.00 92.88 149 PHE A C 1
ATOM 1227 O O . PHE A 1 149 ? 5.506 17.516 1.356 1.00 92.88 149 PHE A O 1
ATOM 1234 N N . ILE A 1 150 ? 6.091 16.083 -0.274 1.00 93.56 150 ILE A N 1
ATOM 1235 C CA . ILE A 1 150 ? 4.738 15.862 -0.785 1.00 93.56 150 ILE A CA 1
ATOM 1236 C C . ILE A 1 150 ? 4.450 14.366 -0.810 1.00 93.56 150 ILE A C 1
ATOM 1238 O O . ILE A 1 150 ? 5.082 13.636 -1.564 1.00 93.56 150 ILE A O 1
ATOM 1242 N N . GLU A 1 151 ? 3.424 13.950 -0.069 1.00 96.94 151 GLU A N 1
ATOM 1243 C CA . GLU A 1 151 ? 2.850 12.606 -0.150 1.00 96.94 151 GLU A CA 1
ATOM 1244 C C . GLU A 1 151 ? 1.347 12.698 -0.453 1.00 96.94 151 GLU A C 1
ATOM 1246 O O . GLU A 1 151 ? 0.576 13.340 0.268 1.00 96.94 151 GLU A O 1
ATOM 1251 N N . LYS A 1 152 ? 0.931 12.089 -1.569 1.00 97.38 152 LYS A N 1
ATOM 1252 C CA . LYS A 1 152 ? -0.457 12.082 -2.069 1.00 97.38 152 LYS A CA 1
ATOM 1253 C C . LYS A 1 152 ? -0.901 10.665 -2.374 1.00 97.38 152 LYS A C 1
ATOM 1255 O O . LYS A 1 152 ? -0.082 9.853 -2.782 1.00 97.38 152 LYS A O 1
ATOM 1260 N N . GLN A 1 153 ? -2.196 10.382 -2.259 1.00 98.56 153 GLN A N 1
ATOM 1261 C CA . GLN A 1 153 ? -2.720 9.049 -2.570 1.00 98.56 153 GLN A CA 1
ATOM 1262 C C . GLN A 1 153 ? -3.348 9.038 -3.963 1.00 98.56 153 GLN A C 1
ATOM 1264 O O . GLN A 1 153 ? -4.248 9.833 -4.256 1.00 98.56 153 GLN A O 1
ATOM 1269 N N . ASN A 1 154 ? -2.876 8.130 -4.811 1.00 98.44 154 ASN A N 1
ATOM 1270 C CA . ASN A 1 154 ? -3.293 7.964 -6.198 1.00 98.44 154 ASN A CA 1
ATOM 1271 C C . ASN A 1 154 ? -3.993 6.620 -6.401 1.00 98.44 154 ASN A C 1
ATOM 1273 O O . ASN A 1 154 ? -3.588 5.619 -5.823 1.00 98.44 154 ASN A O 1
ATOM 1277 N N . LEU A 1 155 ? -5.009 6.604 -7.262 1.00 98.62 155 LEU A N 1
ATOM 1278 C CA . LEU A 1 155 ? -5.714 5.417 -7.735 1.00 98.62 155 LEU A CA 1
ATOM 1279 C C . LEU A 1 155 ? -5.372 5.158 -9.207 1.00 98.62 155 LEU A C 1
ATOM 1281 O O . LEU A 1 155 ? -5.493 6.057 -10.044 1.00 98.62 155 LEU A O 1
ATOM 1285 N N . ILE A 1 156 ? -5.032 3.913 -9.528 1.00 98.38 156 ILE A N 1
ATOM 1286 C CA . ILE A 1 156 ? -5.028 3.374 -10.894 1.00 98.38 156 ILE A CA 1
ATOM 1287 C C . ILE A 1 156 ? -5.879 2.108 -10.951 1.00 98.38 156 ILE A C 1
ATOM 1289 O O . ILE A 1 156 ? -6.034 1.404 -9.953 1.00 98.38 156 ILE A O 1
ATOM 1293 N N . LYS A 1 157 ? -6.433 1.820 -12.127 1.00 98.50 157 LYS A N 1
ATOM 1294 C CA . LYS A 1 157 ? -7.334 0.686 -12.343 1.00 98.50 157 LYS A CA 1
ATOM 1295 C C . LYS A 1 157 ? -6.849 -0.204 -13.473 1.00 98.50 157 LYS A C 1
ATOM 1297 O O . LYS A 1 157 ? -6.251 0.296 -14.425 1.00 98.50 157 LYS A O 1
ATOM 1302 N N . SER A 1 158 ? -7.157 -1.492 -13.401 1.00 98.31 158 SER A N 1
ATOM 1303 C CA . SER A 1 158 ? -6.885 -2.450 -14.469 1.00 98.31 158 SER A CA 1
ATOM 1304 C C . SER A 1 158 ? -7.998 -3.485 -14.605 1.00 98.31 158 SER A C 1
ATOM 1306 O O . SER A 1 158 ? -8.488 -4.019 -13.616 1.00 98.31 158 SER A O 1
ATOM 1308 N N . LYS A 1 159 ? -8.363 -3.805 -15.849 1.00 97.94 159 LYS A N 1
ATOM 1309 C CA . LYS A 1 159 ? -9.328 -4.870 -16.169 1.00 97.94 159 LYS A CA 1
ATOM 1310 C C . LYS A 1 159 ? -8.680 -6.241 -16.323 1.00 97.94 159 LYS A C 1
ATOM 1312 O O . LYS A 1 159 ? -9.370 -7.250 -16.218 1.00 97.94 159 LYS A O 1
ATOM 1317 N N . ASP A 1 160 ? -7.388 -6.287 -16.620 1.00 95.94 160 ASP A N 1
ATOM 1318 C CA . ASP A 1 160 ? -6.644 -7.514 -16.931 1.00 95.94 160 ASP A CA 1
ATOM 1319 C C . ASP A 1 160 ? -5.472 -7.764 -15.970 1.00 95.94 160 ASP A C 1
ATOM 1321 O O . ASP A 1 160 ? -4.803 -8.788 -16.053 1.00 95.94 160 ASP A O 1
ATOM 1325 N N . GLY A 1 161 ? -5.231 -6.838 -15.040 1.00 96.00 161 GLY A N 1
ATOM 1326 C CA . GLY A 1 161 ? -4.140 -6.897 -14.078 1.00 96.00 161 GLY A CA 1
ATOM 1327 C C . GLY A 1 161 ? -2.767 -6.577 -14.671 1.00 96.00 161 GLY A C 1
ATOM 1328 O O . GLY A 1 161 ? -1.794 -6.674 -13.933 1.00 96.00 161 GLY A O 1
ATOM 1329 N N . ILE A 1 162 ? -2.673 -6.207 -15.954 1.00 94.06 162 ILE A N 1
ATOM 1330 C CA . ILE A 1 162 ? -1.421 -5.930 -16.680 1.00 94.06 162 ILE A CA 1
ATOM 1331 C C . ILE A 1 162 ? -1.359 -4.475 -17.147 1.00 94.06 162 ILE A C 1
ATOM 1333 O O . ILE A 1 162 ? -0.330 -3.816 -16.997 1.00 94.06 162 ILE A O 1
ATOM 1337 N N . HIS A 1 163 ? -2.449 -3.965 -17.719 1.00 93.44 163 HIS A N 1
ATOM 1338 C CA . HIS A 1 163 ? -2.522 -2.611 -18.254 1.00 93.44 163 HIS A CA 1
ATOM 1339 C C . HIS A 1 163 ? -3.311 -1.723 -17.297 1.00 93.44 163 HIS A C 1
ATOM 1341 O O . HIS A 1 163 ? -4.454 -2.028 -16.947 1.00 93.44 163 HIS A O 1
ATOM 1347 N N . PHE A 1 164 ? -2.704 -0.612 -16.887 1.00 96.06 164 PHE A N 1
ATOM 1348 C CA . PHE A 1 164 ? -3.262 0.286 -15.880 1.00 96.06 164 PHE A CA 1
ATOM 1349 C C . PHE A 1 164 ? -3.681 1.629 -16.480 1.00 96.06 164 PHE A C 1
ATOM 1351 O O . PHE A 1 164 ? -3.058 2.146 -17.410 1.00 96.06 164 PHE A O 1
ATOM 1358 N N . SER A 1 165 ? -4.751 2.205 -15.932 1.00 97.50 165 SER A N 1
ATOM 1359 C CA . SER A 1 165 ? -5.195 3.559 -16.254 1.00 97.50 165 SER A CA 1
ATOM 1360 C C . SER A 1 165 ? -4.159 4.609 -15.842 1.00 97.50 165 SER A C 1
ATOM 1362 O O . SER A 1 165 ? -3.265 4.354 -15.035 1.00 97.50 165 SER A O 1
ATOM 1364 N N . LYS A 1 166 ? -4.327 5.844 -16.330 1.00 96.06 166 LYS A N 1
ATOM 1365 C CA . LYS A 1 166 ? -3.589 6.987 -15.774 1.00 96.06 166 LYS A CA 1
ATOM 1366 C C . LYS A 1 166 ? -3.927 7.173 -14.282 1.00 96.06 166 LYS A C 1
ATOM 1368 O O . LYS A 1 166 ? -5.077 6.911 -13.911 1.00 96.06 166 LYS A O 1
ATOM 1373 N N . PRO A 1 167 ? -2.975 7.645 -13.455 1.00 96.88 167 PRO A N 1
ATOM 1374 C CA . PRO A 1 167 ? -3.231 7.962 -12.053 1.00 96.88 167 PRO A CA 1
ATOM 1375 C C . PRO A 1 167 ? -4.311 9.030 -11.877 1.00 96.88 167 PRO A C 1
ATOM 1377 O O . PRO A 1 167 ? -4.319 10.049 -12.570 1.00 96.88 167 PRO A O 1
ATOM 1380 N N . LYS A 1 168 ? -5.210 8.795 -10.921 1.00 97.88 168 LYS A N 1
ATOM 1381 C CA . LYS A 1 168 ? -6.191 9.759 -10.416 1.00 97.88 168 LYS A CA 1
ATOM 1382 C C . LYS A 1 168 ? -5.894 10.018 -8.943 1.00 97.88 168 LYS A C 1
ATOM 1384 O O . LYS A 1 168 ? -5.969 9.094 -8.137 1.00 97.88 168 LYS A O 1
ATOM 1389 N N . ILE A 1 169 ? -5.612 11.266 -8.580 1.00 98.25 169 ILE A N 1
ATOM 1390 C CA . ILE A 1 169 ? -5.418 11.650 -7.176 1.00 98.25 169 ILE A CA 1
ATOM 1391 C C . ILE A 1 169 ? -6.751 11.480 -6.437 1.00 98.25 169 ILE A C 1
ATOM 1393 O O . ILE A 1 169 ? -7.757 12.075 -6.826 1.00 98.25 169 ILE A O 1
ATOM 1397 N N . VAL A 1 170 ? -6.752 10.680 -5.370 1.00 98.50 170 VAL A N 1
ATOM 1398 C CA . VAL A 1 170 ? -7.928 10.442 -4.515 1.00 98.50 170 VAL A CA 1
ATOM 1399 C C . VAL A 1 170 ? -7.823 11.141 -3.164 1.00 98.50 170 VAL A C 1
ATOM 1401 O O . VAL A 1 170 ? -8.843 11.499 -2.582 1.00 98.50 170 VAL A O 1
ATOM 1404 N N . ILE A 1 171 ? -6.601 11.405 -2.691 1.00 98.50 171 ILE A N 1
ATOM 1405 C CA . ILE A 1 171 ? -6.335 12.264 -1.533 1.00 98.50 171 ILE A CA 1
ATOM 1406 C C . ILE A 1 171 ? -5.147 13.161 -1.884 1.00 98.50 171 ILE A C 1
ATOM 1408 O O . ILE A 1 171 ? -4.014 12.695 -1.994 1.00 98.50 171 ILE A O 1
ATOM 1412 N N . ASN A 1 172 ? -5.418 14.454 -2.074 1.00 97.06 172 ASN A N 1
ATOM 1413 C CA . ASN A 1 172 ? -4.402 15.436 -2.472 1.00 97.06 172 ASN A CA 1
ATOM 1414 C C . ASN A 1 172 ? -3.689 16.087 -1.279 1.00 97.06 172 ASN A C 1
ATOM 1416 O O . ASN A 1 172 ? -2.564 16.558 -1.417 1.00 97.06 172 ASN A O 1
ATOM 1420 N N . HIS A 1 173 ? -4.357 16.148 -0.125 1.00 95.06 173 HIS A N 1
ATOM 1421 C CA . HIS A 1 173 ? -3.838 16.778 1.082 1.00 95.06 173 HIS A CA 1
ATOM 1422 C C . HIS A 1 173 ? -4.191 15.936 2.305 1.00 95.06 173 HIS A C 1
ATOM 1424 O O . HIS A 1 173 ? -5.335 15.503 2.471 1.00 95.06 173 HIS A O 1
ATOM 1430 N N . LYS A 1 174 ? -3.200 15.736 3.170 1.00 96.00 174 LYS A N 1
ATOM 1431 C CA . LYS A 1 174 ? -3.406 15.257 4.536 1.00 96.00 174 LYS A CA 1
ATOM 1432 C C . LYS A 1 174 ? -4.191 16.293 5.362 1.00 96.00 174 LYS A C 1
ATOM 1434 O O . LYS A 1 174 ? -4.129 17.482 5.044 1.00 96.00 174 LYS A O 1
ATOM 1439 N N . PRO A 1 175 ? -4.848 15.895 6.462 1.00 97.38 175 PRO A N 1
ATOM 1440 C CA . PRO A 1 175 ? -5.362 16.843 7.445 1.00 97.38 175 PRO A CA 1
ATOM 1441 C C . PRO A 1 175 ? -4.242 17.703 8.060 1.00 97.38 175 PRO A C 1
ATOM 1443 O O . PRO A 1 175 ? -3.106 17.244 8.215 1.00 97.38 175 PRO A O 1
ATOM 1446 N N . ASP A 1 176 ? -4.559 18.935 8.466 1.00 96.06 176 ASP A N 1
ATOM 1447 C CA . ASP A 1 176 ? -3.564 19.897 8.978 1.00 96.06 176 ASP A CA 1
ATOM 1448 C C . ASP A 1 176 ? -2.848 19.419 10.248 1.00 96.06 176 ASP A C 1
ATOM 1450 O O . ASP A 1 176 ? -1.665 19.689 10.438 1.00 96.06 176 ASP A O 1
ATOM 1454 N N . PHE A 1 177 ? -3.545 18.660 11.097 1.00 96.75 177 PHE A N 1
ATOM 1455 C CA . PHE A 1 177 ? 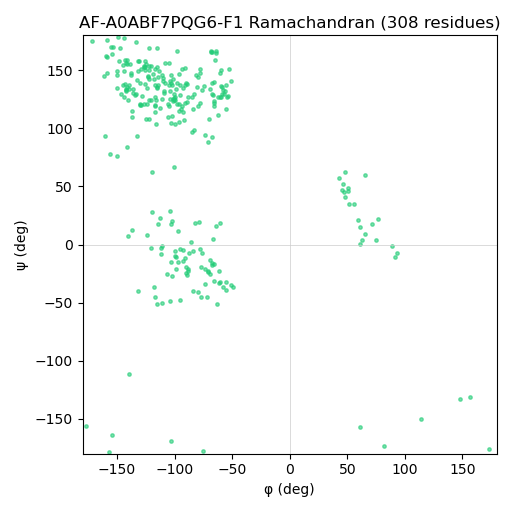-2.998 18.101 12.338 1.00 96.75 177 PHE A CA 1
ATOM 1456 C C . PHE A 1 177 ? -2.113 16.855 12.128 1.00 96.75 177 PHE A C 1
ATOM 1458 O O . PHE A 1 177 ? -1.566 16.331 13.102 1.00 96.75 177 PHE A O 1
ATOM 1465 N N . CYS A 1 178 ? -1.982 16.365 10.890 1.00 97.19 178 CYS A N 1
ATOM 1466 C CA . CYS A 1 178 ? -1.081 15.271 10.526 1.00 97.19 178 CYS A CA 1
ATOM 1467 C C . CYS A 1 178 ? 0.305 15.799 10.106 1.00 97.19 178 CYS A C 1
ATOM 1469 O O . CYS A 1 178 ? 0.427 16.905 9.579 1.00 97.19 178 CYS A O 1
ATOM 1471 N N . SER A 1 179 ? 1.359 15.006 10.296 1.00 95.62 179 SER A N 1
ATOM 1472 C CA . SER A 1 179 ? 2.724 15.269 9.809 1.00 95.62 179 SER A CA 1
ATOM 1473 C C . SER A 1 179 ? 2.844 15.187 8.293 1.00 95.62 179 SER A C 1
ATOM 1475 O O . SER A 1 179 ? 1.970 14.636 7.646 1.00 95.62 179 SER A O 1
ATOM 1477 N N . TYR A 1 180 ? 3.951 15.676 7.726 1.00 94.69 180 TYR A N 1
ATOM 1478 C CA . TYR A 1 180 ? 4.259 15.495 6.302 1.00 94.69 180 TYR A CA 1
ATOM 1479 C C . TYR A 1 180 ? 4.332 14.024 5.876 1.00 94.69 180 TYR A C 1
ATOM 1481 O O . TYR A 1 180 ? 3.850 13.714 4.795 1.00 94.69 180 TYR A O 1
ATOM 1489 N N . ASP A 1 181 ? 4.853 13.142 6.741 1.00 96.25 181 ASP A N 1
ATOM 1490 C CA . ASP A 1 181 ? 4.725 11.692 6.578 1.00 96.25 181 ASP A CA 1
ATOM 1491 C C . ASP A 1 181 ? 3.234 11.301 6.642 1.00 96.25 181 ASP A C 1
ATOM 1493 O O . ASP A 1 181 ? 2.607 11.436 7.697 1.00 96.25 181 ASP A O 1
ATOM 1497 N N . PHE A 1 182 ? 2.682 10.870 5.513 1.00 98.12 182 PHE A N 1
ATOM 1498 C CA . PHE A 1 182 ? 1.293 10.523 5.247 1.00 98.12 182 PHE A CA 1
ATOM 1499 C C . PHE A 1 182 ? 1.208 9.541 4.056 1.00 98.12 182 PHE A C 1
ATOM 1501 O O . PHE A 1 182 ? 0.879 9.920 2.926 1.00 98.12 182 PHE A O 1
ATOM 1508 N N . ARG A 1 183 ? 1.513 8.262 4.300 1.00 98.31 183 ARG A N 1
ATOM 1509 C CA . ARG A 1 183 ? 1.753 7.263 3.241 1.00 98.31 183 ARG A CA 1
ATOM 1510 C C . ARG A 1 183 ? 1.251 5.856 3.561 1.00 98.31 183 ARG A C 1
ATOM 1512 O O . ARG A 1 183 ? 0.734 5.589 4.645 1.00 98.31 183 ARG A O 1
ATOM 1519 N N . ASP A 1 184 ? 1.430 4.969 2.590 1.00 98.25 184 ASP A N 1
ATOM 1520 C CA . ASP A 1 184 ? 1.177 3.528 2.644 1.00 98.25 184 ASP A CA 1
ATOM 1521 C C . ASP A 1 184 ? -0.313 3.174 2.815 1.00 98.25 184 ASP A C 1
ATOM 1523 O O . ASP A 1 184 ? -0.697 2.542 3.802 1.00 98.25 184 ASP A O 1
ATOM 1527 N N . PRO A 1 185 ? -1.187 3.583 1.874 1.00 98.69 185 PRO A N 1
ATOM 1528 C CA . PRO A 1 185 ? -2.616 3.339 1.966 1.00 98.69 185 PRO A CA 1
ATOM 1529 C C . PRO A 1 185 ? -2.943 1.844 1.890 1.00 98.69 185 PRO A C 1
ATOM 1531 O O . PRO A 1 185 ? -2.685 1.193 0.872 1.00 98.69 185 PRO A O 1
ATOM 1534 N N . LYS A 1 186 ? -3.613 1.319 2.920 1.00 98.62 186 LYS A N 1
ATOM 1535 C CA . LYS A 1 186 ? -4.291 0.016 2.878 1.00 98.62 186 LYS A CA 1
ATOM 1536 C C . LYS A 1 186 ? -5.787 0.205 2.683 1.00 98.62 186 LYS A C 1
ATOM 1538 O O . LYS A 1 186 ? -6.421 0.866 3.500 1.00 98.62 186 LYS A O 1
ATOM 1543 N N . VAL A 1 187 ? -6.346 -0.400 1.635 1.00 98.56 187 VAL A N 1
ATOM 1544 C CA . VAL A 1 187 ? -7.783 -0.372 1.336 1.00 98.56 187 VAL A CA 1
ATOM 1545 C C . VAL A 1 187 ? -8.442 -1.737 1.453 1.00 98.56 187 VAL A C 1
ATOM 1547 O O . VAL A 1 187 ? -7.810 -2.772 1.231 1.00 98.56 187 VAL A O 1
ATOM 1550 N N . TRP A 1 188 ? -9.721 -1.732 1.823 1.00 97.25 188 TRP A N 1
ATOM 1551 C CA . TRP A 1 188 ? -10.589 -2.905 1.791 1.00 97.25 188 TRP A CA 1
ATOM 1552 C C . TRP A 1 188 ? -12.062 -2.493 1.754 1.00 97.25 188 TRP A C 1
ATOM 1554 O O . TRP A 1 188 ? -12.426 -1.370 2.115 1.00 97.25 188 TRP A O 1
ATOM 1564 N N . PHE A 1 189 ? -12.915 -3.426 1.335 1.00 97.06 189 PHE A N 1
ATOM 1565 C CA . PHE A 1 189 ? -14.350 -3.347 1.577 1.00 97.06 189 PHE A CA 1
ATOM 1566 C C . PHE A 1 189 ? -14.677 -4.050 2.893 1.00 97.06 189 PHE A C 1
ATOM 1568 O O . PHE A 1 189 ? -14.388 -5.238 3.057 1.00 97.06 189 PHE A O 1
ATOM 1575 N N . ASP A 1 190 ? -15.284 -3.332 3.829 1.00 95.56 190 ASP A N 1
ATOM 1576 C CA . ASP A 1 190 ? -15.714 -3.900 5.097 1.00 95.56 190 ASP A CA 1
ATOM 1577 C C . ASP A 1 190 ? -17.167 -4.368 5.002 1.00 95.56 190 ASP A C 1
ATOM 1579 O O . ASP A 1 190 ? -18.093 -3.570 4.843 1.00 95.56 190 ASP A O 1
ATOM 1583 N N . LYS A 1 191 ? -17.367 -5.684 5.112 1.00 93.62 191 LYS A N 1
ATOM 1584 C CA . LYS A 1 191 ? -18.693 -6.310 5.019 1.00 93.62 191 LYS A CA 1
ATOM 1585 C C . LYS A 1 191 ? -19.590 -5.987 6.221 1.00 93.62 191 LYS A C 1
ATOM 1587 O O . LYS A 1 191 ? -20.806 -6.040 6.075 1.00 93.62 191 LYS A O 1
ATOM 1592 N N . ILE A 1 192 ? -19.021 -5.671 7.388 1.00 92.69 192 ILE A N 1
ATOM 1593 C CA . ILE A 1 192 ? -19.782 -5.379 8.612 1.00 92.69 192 ILE A CA 1
ATOM 1594 C C . ILE A 1 192 ? -20.366 -3.969 8.529 1.00 92.69 192 ILE A C 1
ATOM 1596 O O . ILE A 1 192 ? -21.546 -3.766 8.810 1.00 92.69 192 ILE A O 1
ATOM 1600 N N . PHE A 1 193 ? -19.555 -3.003 8.098 1.00 95.50 193 PHE A N 1
ATOM 1601 C CA . PHE A 1 193 ? -19.974 -1.604 7.969 1.00 95.50 193 PHE A CA 1
ATOM 1602 C C . PHE A 1 193 ? -20.508 -1.243 6.578 1.00 95.50 193 PHE A C 1
ATOM 1604 O O . PHE A 1 193 ? -20.971 -0.118 6.378 1.00 95.50 193 PHE A O 1
ATOM 1611 N N . ASN A 1 194 ? -20.455 -2.180 5.627 1.00 96.56 194 ASN A N 1
ATOM 1612 C CA . ASN A 1 194 ? -20.932 -2.035 4.252 1.00 96.56 194 ASN A CA 1
ATOM 1613 C C . ASN A 1 194 ? -20.389 -0.768 3.565 1.00 96.56 194 ASN A C 1
ATOM 1615 O O . ASN A 1 194 ? -21.137 0.040 3.013 1.00 96.56 194 ASN A O 1
ATOM 1619 N N . CYS A 1 195 ? -19.078 -0.558 3.658 1.00 98.12 195 CYS A N 1
ATOM 1620 C CA . CYS A 1 195 ? -18.391 0.557 3.011 1.00 98.12 195 CYS A CA 1
ATOM 1621 C C . CYS A 1 195 ? -16.917 0.230 2.768 1.00 98.12 195 CYS A C 1
ATOM 1623 O O . CYS A 1 195 ? -16.394 -0.770 3.260 1.00 98.12 195 CYS A O 1
ATOM 1625 N N . TYR A 1 196 ? -16.245 1.078 1.999 1.00 98.75 196 TYR A N 1
ATOM 1626 C CA . TYR A 1 196 ? -14.811 0.974 1.778 1.00 98.75 196 TYR A CA 1
ATOM 1627 C C . TYR A 1 196 ? -14.062 1.795 2.821 1.00 98.75 196 TYR A C 1
ATOM 1629 O O . TYR A 1 196 ? -14.416 2.949 3.086 1.00 98.75 196 TYR A O 1
ATOM 1637 N N . TYR A 1 197 ? -12.987 1.228 3.354 1.00 98.81 197 TYR A N 1
ATOM 1638 C CA . TYR A 1 197 ? -12.059 1.925 4.234 1.00 98.81 197 TYR A CA 1
ATOM 1639 C C . TYR A 1 197 ? -10.672 2.013 3.613 1.00 98.81 197 TYR A C 1
ATOM 1641 O O . TYR A 1 197 ? -10.266 1.171 2.812 1.00 98.81 197 TYR A O 1
ATOM 1649 N N . MET A 1 198 ? -9.964 3.073 3.993 1.00 98.81 198 MET A N 1
ATOM 1650 C CA . MET A 1 198 ? -8.557 3.283 3.699 1.00 98.81 198 MET A CA 1
ATOM 1651 C C . MET A 1 198 ? -7.858 3.719 4.979 1.00 98.81 198 MET A C 1
ATOM 1653 O O . MET A 1 198 ? -8.307 4.664 5.631 1.00 98.81 198 MET A O 1
ATOM 1657 N N . VAL A 1 199 ? -6.752 3.067 5.319 1.00 98.81 199 VAL A N 1
ATOM 1658 C CA . VAL A 1 199 ? -5.872 3.488 6.413 1.00 98.81 199 VAL A CA 1
ATOM 1659 C C . VAL A 1 199 ? -4.555 4.010 5.869 1.00 98.81 199 VAL A C 1
ATOM 1661 O O . VAL A 1 199 ? -4.067 3.492 4.872 1.00 98.81 199 VAL A O 1
ATOM 1664 N N . ILE A 1 200 ? -4.000 5.046 6.501 1.00 98.81 200 ILE A N 1
ATOM 1665 C CA . ILE A 1 200 ? -2.762 5.715 6.071 1.00 98.81 200 ILE A CA 1
ATOM 1666 C C . ILE A 1 200 ? -1.877 5.961 7.293 1.00 98.81 200 ILE A C 1
ATOM 1668 O O . ILE A 1 200 ? -2.358 6.426 8.332 1.00 98.81 200 ILE A O 1
ATOM 1672 N N . GLY A 1 201 ? -0.590 5.649 7.172 1.00 98.44 201 GLY A N 1
ATOM 1673 C CA . GLY A 1 201 ? 0.407 5.852 8.214 1.00 98.44 201 GLY A CA 1
ATOM 1674 C C . GLY A 1 201 ? 0.808 7.321 8.314 1.00 98.44 201 GLY A C 1
ATOM 1675 O O . GLY A 1 201 ? 1.041 7.976 7.302 1.00 98.44 201 GLY A O 1
ATOM 1676 N N . THR A 1 202 ? 0.839 7.864 9.530 1.00 98.38 202 THR A N 1
ATOM 1677 C CA . THR A 1 202 ? 1.145 9.278 9.784 1.00 98.38 202 THR A CA 1
ATOM 1678 C C . THR A 1 202 ? 1.655 9.482 11.214 1.00 98.38 202 THR A C 1
ATOM 1680 O O . THR A 1 202 ? 1.744 8.561 12.027 1.00 98.38 202 THR A O 1
ATOM 1683 N N . TYR A 1 203 ? 1.938 10.725 11.575 1.00 97.69 203 TYR A N 1
ATOM 1684 C CA . TYR A 1 203 ? 1.967 11.199 12.953 1.00 97.69 203 TYR A CA 1
ATOM 1685 C C . TYR A 1 203 ? 0.892 12.268 13.142 1.00 97.69 203 TYR A C 1
ATOM 1687 O O . TYR A 1 203 ? 0.707 13.116 12.274 1.00 97.69 203 TYR A O 1
ATOM 1695 N N . ALA A 1 204 ? 0.152 12.227 14.247 1.00 97.62 204 ALA A N 1
ATOM 1696 C CA . ALA A 1 204 ? -0.935 13.162 14.529 1.00 97.62 204 ALA A CA 1
ATOM 1697 C C . ALA A 1 204 ? -1.096 13.366 16.037 1.00 97.62 204 ALA A C 1
ATOM 1699 O O . ALA A 1 204 ? -0.897 12.438 16.822 1.00 97.62 204 ALA A O 1
ATOM 1700 N N . ASN A 1 205 ? -1.477 14.576 16.456 1.00 95.19 205 ASN A N 1
ATOM 1701 C CA . ASN A 1 205 ? -1.770 14.905 17.860 1.00 95.19 205 ASN A CA 1
ATOM 1702 C C . ASN A 1 205 ? -0.690 14.424 18.854 1.00 95.19 205 ASN A C 1
ATOM 1704 O O . ASN A 1 205 ? -1.011 13.927 19.931 1.00 95.19 205 ASN A O 1
ATOM 1708 N N . ASN A 1 206 ? 0.586 14.571 18.484 1.00 94.38 206 ASN A N 1
ATOM 1709 C CA . ASN A 1 206 ? 1.766 14.153 19.252 1.00 94.38 206 ASN A CA 1
ATOM 1710 C C . ASN A 1 206 ? 2.034 12.638 19.363 1.00 94.38 206 ASN A C 1
ATOM 1712 O O . ASN A 1 206 ? 2.832 12.233 20.209 1.00 94.38 206 ASN A O 1
ATOM 1716 N N . TYR A 1 207 ? 1.439 11.808 18.501 1.00 96.75 207 TYR A N 1
ATOM 1717 C CA . TYR A 1 207 ? 1.687 10.364 18.480 1.00 96.75 207 TYR A CA 1
ATOM 1718 C C . TYR A 1 207 ? 1.832 9.819 17.050 1.00 96.75 207 TYR A C 1
ATOM 1720 O O . TYR A 1 207 ? 1.111 10.274 16.153 1.00 96.75 207 TYR A O 1
ATOM 1728 N N . PRO A 1 208 ? 2.681 8.796 16.819 1.00 96.50 208 PRO A N 1
ATOM 1729 C CA . PRO A 1 208 ? 2.583 7.966 15.621 1.00 96.50 208 PRO A CA 1
ATOM 1730 C C . PRO A 1 208 ? 1.155 7.420 15.510 1.00 96.50 208 PRO A C 1
ATOM 1732 O O . PRO A 1 208 ? 0.602 6.914 16.489 1.00 96.50 208 PRO A O 1
ATOM 1735 N N . SER A 1 209 ? 0.522 7.608 14.359 1.00 98.31 209 SER A N 1
ATOM 1736 C CA . SER A 1 209 ? -0.922 7.458 14.197 1.00 98.31 209 SER A CA 1
ATOM 1737 C C . SER A 1 209 ? -1.281 6.804 12.866 1.00 98.31 209 SER A C 1
ATOM 1739 O O . SER A 1 209 ? -0.535 6.871 11.894 1.00 98.31 209 SER A O 1
ATOM 1741 N N . VAL A 1 210 ? -2.450 6.177 12.827 1.00 98.69 210 VAL A N 1
ATOM 1742 C CA . VAL A 1 210 ? -3.064 5.670 11.600 1.00 98.69 210 VAL A CA 1
ATOM 1743 C C . VAL A 1 210 ? -4.312 6.504 11.339 1.00 98.69 210 VAL A C 1
ATOM 1745 O O . VAL A 1 210 ? -5.223 6.530 12.169 1.00 98.69 210 VAL A O 1
ATOM 1748 N N . ALA A 1 211 ? -4.352 7.221 10.220 1.00 98.81 211 ALA A N 1
ATOM 1749 C CA . ALA A 1 211 ? -5.540 7.946 9.780 1.00 98.81 211 ALA A CA 1
ATOM 1750 C C . ALA A 1 211 ? -6.512 6.986 9.082 1.00 98.81 211 ALA A C 1
ATOM 1752 O O . ALA A 1 211 ? -6.073 6.065 8.400 1.00 98.81 211 ALA A O 1
ATOM 1753 N N . LEU A 1 212 ? -7.816 7.218 9.236 1.00 98.88 212 LEU A N 1
ATOM 1754 C CA . LEU A 1 212 ? -8.882 6.449 8.599 1.00 98.88 212 LEU A CA 1
ATOM 1755 C C . LEU A 1 212 ? -9.666 7.330 7.632 1.00 98.88 212 LEU A C 1
ATOM 1757 O O . LEU A 1 212 ? -10.083 8.438 7.977 1.00 98.88 212 LEU A O 1
ATOM 1761 N N . TYR A 1 213 ? -9.926 6.796 6.449 1.00 98.88 213 TYR A N 1
ATOM 1762 C CA . TYR A 1 213 ? -10.803 7.365 5.437 1.00 98.88 213 TYR A CA 1
ATOM 1763 C C . TYR A 1 213 ? -11.900 6.365 5.095 1.00 98.88 213 TYR A C 1
ATOM 1765 O O . TYR A 1 213 ? -11.692 5.154 5.158 1.00 98.88 213 TYR A O 1
ATOM 1773 N N . ARG A 1 214 ? -13.061 6.886 4.701 1.00 98.62 214 ARG A N 1
ATOM 1774 C CA . ARG A 1 214 ? -14.226 6.107 4.279 1.00 98.62 214 ARG A CA 1
ATOM 1775 C C . ARG A 1 214 ? -14.646 6.507 2.869 1.00 98.62 214 ARG A C 1
ATOM 1777 O O . ARG A 1 214 ? -14.605 7.689 2.519 1.00 98.62 214 ARG A O 1
ATOM 1784 N N . SER A 1 215 ? -15.104 5.536 2.091 1.00 98.75 215 SER A N 1
ATOM 1785 C CA . SER A 1 215 ? -15.726 5.744 0.788 1.00 98.75 215 SER A CA 1
ATOM 1786 C C . SER A 1 215 ? -16.948 4.843 0.614 1.00 98.75 215 SER A C 1
ATOM 1788 O O . SER A 1 215 ? -16.989 3.726 1.125 1.00 98.75 215 SER A O 1
ATOM 1790 N N . ASP A 1 216 ? -17.941 5.327 -0.129 1.00 98.19 216 ASP A N 1
ATOM 1791 C CA . ASP A 1 216 ? -19.101 4.532 -0.552 1.00 98.19 216 ASP A CA 1
ATOM 1792 C C . ASP A 1 216 ? -18.893 3.887 -1.933 1.00 98.19 216 ASP A C 1
ATOM 1794 O O . ASP A 1 216 ? -19.642 2.996 -2.316 1.00 98.19 216 ASP A O 1
ATOM 1798 N N . ASN A 1 217 ? -17.880 4.324 -2.690 1.00 97.50 217 ASN A N 1
ATOM 1799 C CA . ASN A 1 217 ? -17.689 3.950 -4.095 1.00 97.50 217 ASN A CA 1
ATOM 1800 C C . ASN A 1 217 ? -16.234 3.615 -4.462 1.00 97.50 217 ASN A C 1
ATOM 1802 O O . ASN A 1 217 ? -15.909 3.581 -5.644 1.00 97.50 217 ASN A O 1
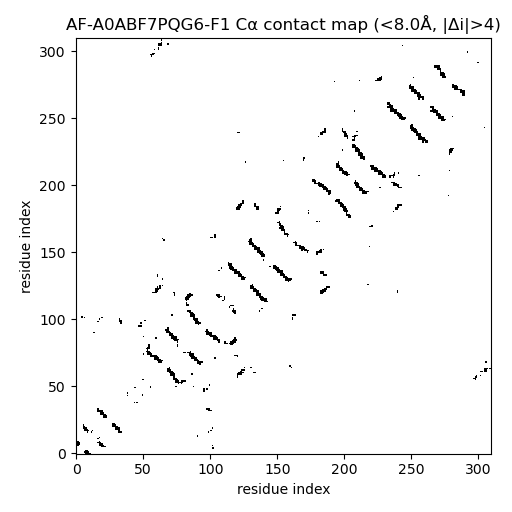ATOM 1806 N N . ALA A 1 218 ? -15.351 3.441 -3.472 1.00 97.75 218 ALA A N 1
ATOM 1807 C CA . ALA A 1 218 ? -13.920 3.172 -3.645 1.00 97.75 218 ALA A CA 1
ATOM 1808 C C . ALA A 1 218 ? -13.097 4.260 -4.378 1.00 97.75 218 ALA A C 1
ATOM 1810 O O . ALA A 1 218 ? -11.880 4.123 -4.525 1.00 97.75 218 ALA A O 1
ATOM 1811 N N . GLU A 1 219 ? -13.711 5.366 -4.803 1.00 97.56 219 GLU A N 1
ATOM 1812 C CA . GLU A 1 219 ? -13.060 6.423 -5.586 1.00 97.56 219 GLU A CA 1
ATOM 1813 C C . GLU A 1 219 ? -13.033 7.777 -4.881 1.00 97.56 219 GLU A C 1
ATOM 1815 O O . GLU A 1 219 ? -12.075 8.537 -5.023 1.00 97.56 219 GLU A O 1
ATOM 1820 N N . SER A 1 220 ? -14.096 8.102 -4.151 1.00 98.00 220 SER A N 1
ATOM 1821 C CA . SER A 1 220 ? -14.254 9.354 -3.420 1.00 98.00 220 SER A CA 1
ATOM 1822 C C . SER A 1 220 ? -14.075 9.082 -1.937 1.00 98.00 220 SER A C 1
ATOM 1824 O O . SER A 1 220 ? -14.919 8.438 -1.313 1.00 98.00 220 SER A O 1
ATOM 1826 N N . TRP A 1 221 ? -12.966 9.561 -1.382 1.00 98.69 221 TRP A N 1
ATOM 1827 C CA . TRP A 1 221 ? -12.543 9.254 -0.023 1.00 98.69 221 TRP A CA 1
ATOM 1828 C C . TRP A 1 221 ? -12.685 10.473 0.877 1.00 98.69 221 TRP A C 1
ATOM 1830 O O . TRP A 1 221 ? -12.205 11.557 0.553 1.00 98.69 221 TRP A O 1
ATOM 1840 N N . ASN A 1 222 ? -13.319 10.282 2.030 1.00 98.38 222 ASN A N 1
ATOM 1841 C CA . ASN A 1 222 ? -13.483 11.317 3.041 1.00 98.38 222 ASN A CA 1
ATOM 1842 C C . ASN A 1 222 ? -12.722 10.921 4.299 1.00 98.38 222 ASN A C 1
ATOM 1844 O O . ASN A 1 222 ? -12.826 9.774 4.742 1.00 98.38 222 ASN A O 1
ATOM 1848 N N . TYR A 1 223 ? -11.987 11.868 4.887 1.00 98.69 223 TYR A N 1
ATOM 1849 C CA . TYR A 1 223 ? -11.385 11.660 6.200 1.00 98.69 223 TYR A CA 1
ATOM 1850 C C . TYR A 1 223 ? -12.481 11.282 7.201 1.00 98.69 223 TYR A C 1
ATOM 1852 O O . TYR A 1 223 ? -13.533 11.924 7.253 1.00 98.69 223 TYR A O 1
ATOM 1860 N N . HIS A 1 224 ? -12.240 10.230 7.977 1.00 98.38 224 HIS A N 1
ATOM 1861 C CA . HIS A 1 224 ? -13.219 9.677 8.903 1.00 98.38 224 HIS A CA 1
ATOM 1862 C C . HIS A 1 224 ? -12.821 9.907 10.362 1.00 98.38 224 HIS A C 1
ATOM 1864 O O . HIS A 1 224 ? -13.624 10.407 11.151 1.00 98.38 224 HIS A O 1
ATOM 1870 N N . SER A 1 225 ? -11.584 9.562 10.720 1.00 98.69 225 SER A N 1
ATOM 1871 C CA . SER A 1 225 ? -11.070 9.620 12.093 1.00 98.69 225 SER A CA 1
ATOM 1872 C C . SER A 1 225 ? -9.560 9.346 12.126 1.00 98.69 225 SER A C 1
ATOM 1874 O O . SER A 1 225 ? -8.943 8.989 11.123 1.00 98.69 225 SER A O 1
ATOM 1876 N N . ILE A 1 226 ? -8.956 9.465 13.310 1.00 98.62 226 ILE A N 1
ATOM 1877 C CA . ILE A 1 226 ? -7.731 8.728 13.625 1.00 98.62 226 ILE A CA 1
ATOM 1878 C C . ILE A 1 226 ? -8.156 7.332 14.092 1.00 98.62 226 ILE A C 1
ATOM 1880 O O . ILE A 1 226 ? -8.833 7.208 15.117 1.00 98.62 226 ILE A O 1
ATOM 1884 N N . LEU A 1 227 ? -7.768 6.298 13.340 1.00 98.75 227 LEU A N 1
ATOM 1885 C CA . LEU A 1 227 ? -8.051 4.900 13.670 1.00 98.75 227 LEU A CA 1
ATOM 1886 C C . LEU A 1 227 ? -7.365 4.513 14.980 1.00 98.75 227 LEU A C 1
ATOM 1888 O O . LEU A 1 227 ? -7.992 3.948 15.873 1.00 98.75 227 LEU A O 1
ATOM 1892 N N . PHE A 1 228 ? -6.064 4.788 15.062 1.00 98.56 228 PHE A N 1
ATOM 1893 C CA . PHE A 1 228 ? -5.185 4.300 16.117 1.00 98.56 228 PHE A CA 1
ATOM 1894 C C . PHE A 1 228 ? -4.046 5.287 16.378 1.00 98.56 228 PHE A C 1
ATOM 1896 O O . PHE A 1 228 ? -3.586 5.970 15.462 1.00 98.56 228 PHE A O 1
ATOM 1903 N N . GLN A 1 229 ? -3.576 5.333 17.626 1.00 97.50 229 GLN A N 1
ATOM 1904 C CA . GLN A 1 229 ? -2.392 6.088 18.032 1.00 97.50 229 GLN A CA 1
ATOM 1905 C C . GLN A 1 229 ? -1.505 5.230 18.928 1.00 97.50 229 GLN A C 1
ATOM 1907 O O . GLN A 1 229 ? -1.962 4.722 19.954 1.00 97.50 229 GLN A O 1
ATOM 1912 N N . GLU A 1 230 ? -0.223 5.137 18.589 1.00 94.31 230 GLU A N 1
ATOM 1913 C CA . GLU A 1 230 ? 0.762 4.428 19.396 1.00 94.31 230 GLU A CA 1
ATOM 1914 C C . GLU A 1 230 ? 1.277 5.344 20.516 1.00 94.31 230 GLU A C 1
ATOM 1916 O O . GLU A 1 230 ? 2.131 6.209 20.317 1.00 94.31 230 GLU A O 1
ATOM 1921 N N . LYS A 1 231 ? 0.718 5.175 21.718 1.00 92.38 231 LYS A N 1
ATOM 1922 C CA . LYS A 1 231 ? 1.018 6.027 22.884 1.00 92.38 231 LYS A CA 1
ATOM 1923 C C . LYS A 1 231 ? 2.173 5.518 23.750 1.00 92.38 231 LYS A C 1
ATOM 1925 O O . LYS A 1 231 ? 2.641 6.240 24.626 1.00 92.38 231 LYS A O 1
ATOM 1930 N N . THR A 1 232 ? 2.626 4.286 23.538 1.00 88.88 232 THR A N 1
ATOM 1931 C CA . THR A 1 232 ? 3.629 3.604 24.372 1.00 88.88 232 THR A CA 1
ATOM 1932 C C . THR A 1 232 ? 5.024 3.589 23.742 1.00 88.88 232 THR A C 1
ATOM 1934 O O . THR A 1 232 ? 6.028 3.562 24.461 1.00 88.88 232 THR A O 1
ATOM 1937 N N . ILE A 1 233 ? 5.117 3.634 22.409 1.00 87.56 233 ILE A N 1
ATOM 1938 C CA . ILE A 1 233 ? 6.376 3.650 21.655 1.00 87.56 233 ILE A CA 1
ATOM 1939 C C . ILE A 1 233 ? 6.427 4.902 20.772 1.00 87.56 233 ILE A C 1
ATOM 1941 O O . ILE A 1 233 ? 5.756 5.008 19.754 1.00 87.56 233 ILE A O 1
ATOM 1945 N N . SER A 1 234 ? 7.279 5.860 21.140 1.00 89.12 234 SER A N 1
ATOM 1946 C CA . SER A 1 234 ? 7.485 7.061 20.325 1.00 89.12 234 SER A CA 1
ATOM 1947 C C . SER A 1 234 ? 8.312 6.758 19.069 1.00 89.12 234 SER A C 1
ATOM 1949 O O . SER A 1 234 ? 9.360 6.111 19.154 1.00 89.12 234 SER A O 1
ATOM 1951 N N . GLY A 1 235 ? 7.879 7.303 17.934 1.00 90.94 235 GLY A N 1
ATOM 1952 C CA . GLY A 1 235 ? 8.567 7.281 16.643 1.00 90.94 235 GLY A CA 1
ATOM 1953 C C . GLY A 1 235 ? 8.256 8.536 15.828 1.00 90.94 235 GLY A C 1
ATOM 1954 O O . GLY A 1 235 ? 7.513 9.407 16.290 1.00 90.94 235 GLY A O 1
ATOM 1955 N N . ARG A 1 236 ? 8.847 8.647 14.636 1.00 92.88 236 ARG A N 1
ATOM 1956 C CA . ARG A 1 236 ? 8.556 9.728 13.683 1.00 92.88 236 ARG A CA 1
ATOM 1957 C C . ARG A 1 236 ? 7.178 9.562 13.055 1.00 92.88 236 ARG A C 1
A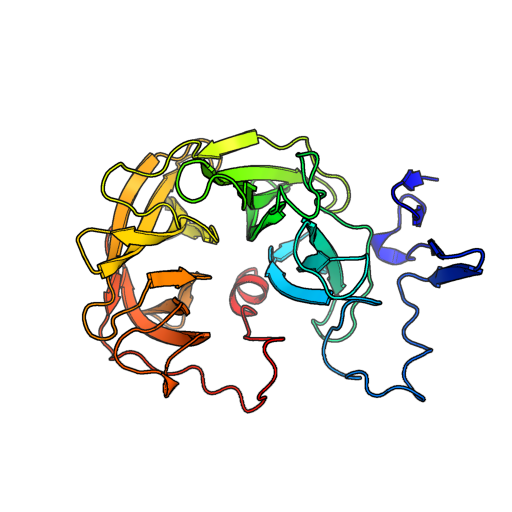TOM 1959 O O . ARG A 1 236 ? 6.446 10.537 12.985 1.00 92.88 236 ARG A O 1
ATOM 1966 N N . THR A 1 237 ? 6.842 8.348 12.626 1.00 95.00 237 THR A N 1
ATOM 1967 C CA . THR A 1 237 ? 5.568 8.003 11.980 1.00 95.00 237 THR A CA 1
ATOM 1968 C C . THR A 1 237 ? 5.297 6.497 12.096 1.00 95.00 237 THR A C 1
ATOM 1970 O O . THR A 1 237 ? 6.132 5.746 12.617 1.00 95.00 237 THR A O 1
ATOM 1973 N N . LEU A 1 238 ? 4.127 6.065 11.629 1.00 95.50 238 LEU A N 1
ATOM 1974 C CA . LEU A 1 238 ? 3.810 4.664 11.360 1.00 95.50 238 LEU A CA 1
ATOM 1975 C C . LEU A 1 238 ? 3.873 4.400 9.853 1.00 95.50 238 LEU A C 1
ATOM 1977 O O . LEU A 1 238 ? 3.400 5.221 9.075 1.00 95.50 238 LEU A O 1
ATOM 1981 N N . GLU A 1 239 ? 4.424 3.256 9.463 1.00 93.06 239 GLU A N 1
ATOM 1982 C CA . GLU A 1 239 ? 4.526 2.804 8.069 1.00 93.06 239 GLU A CA 1
ATOM 1983 C C . GLU A 1 239 ? 3.802 1.477 7.868 1.00 93.06 239 GLU A C 1
ATOM 1985 O O . GLU A 1 239 ? 3.682 0.672 8.800 1.00 93.06 239 GLU A O 1
ATOM 1990 N N . CYS A 1 240 ? 3.352 1.249 6.636 1.00 95.31 240 CYS A N 1
ATOM 1991 C CA . CYS A 1 240 ? 2.659 0.039 6.199 1.00 95.31 240 CYS A CA 1
ATOM 1992 C C . CYS A 1 240 ? 1.544 -0.416 7.165 1.00 95.31 240 CYS A C 1
ATOM 1994 O O . CYS A 1 240 ? 1.579 -1.569 7.613 1.00 95.31 240 CYS A O 1
ATOM 1996 N N . PRO A 1 241 ? 0.593 0.461 7.554 1.00 97.00 241 PRO A N 1
ATOM 1997 C CA . PRO A 1 241 ? -0.533 0.034 8.368 1.00 97.00 241 PRO A CA 1
ATOM 1998 C C . PRO A 1 241 ? -1.424 -0.935 7.586 1.00 97.00 241 PRO A C 1
ATOM 2000 O O . PRO A 1 241 ? -1.714 -0.723 6.411 1.00 97.00 241 PRO A O 1
ATOM 2003 N N . ASP A 1 242 ? -1.909 -1.963 8.266 1.00 96.50 242 ASP A N 1
ATOM 2004 C CA . ASP A 1 242 ? -2.862 -2.928 7.734 1.00 96.50 242 ASP A CA 1
ATOM 2005 C C . ASP A 1 242 ? -3.878 -3.305 8.814 1.00 96.50 242 ASP A C 1
ATOM 2007 O O . ASP A 1 242 ? -3.512 -3.521 9.968 1.00 96.50 242 ASP A O 1
ATOM 2011 N N . LEU A 1 243 ? -5.158 -3.349 8.453 1.00 96.50 243 LEU A N 1
ATOM 2012 C CA . LEU A 1 243 ? -6.248 -3.735 9.338 1.00 96.50 243 LEU A CA 1
ATOM 2013 C C . LEU A 1 243 ? -7.104 -4.782 8.630 1.00 96.50 243 LEU A C 1
ATOM 2015 O O . LEU A 1 243 ? -7.706 -4.504 7.595 1.00 96.50 243 LEU A O 1
ATOM 2019 N N . PHE A 1 244 ? -7.210 -5.964 9.230 1.00 93.88 244 PHE A N 1
ATOM 2020 C CA . PHE A 1 244 ? -8.030 -7.050 8.700 1.00 93.88 244 PHE A CA 1
ATOM 2021 C C . PHE A 1 244 ? -8.743 -7.811 9.818 1.00 93.88 244 PHE A C 1
ATOM 2023 O O . PHE A 1 244 ? -8.347 -7.770 10.985 1.00 93.88 244 PHE A O 1
ATOM 2030 N N . TYR A 1 245 ? -9.818 -8.503 9.450 1.00 90.12 245 TYR A N 1
ATOM 2031 C CA . TYR A 1 245 ? -10.595 -9.345 10.353 1.00 90.12 245 TYR A CA 1
ATOM 2032 C C . TYR A 1 245 ? -10.128 -10.799 10.253 1.00 90.12 245 TYR A C 1
ATOM 2034 O O . TYR A 1 245 ? -10.053 -11.351 9.156 1.00 90.12 245 TYR A O 1
ATOM 2042 N N . LEU A 1 246 ? -9.823 -11.420 11.390 1.00 88.69 246 LEU A N 1
ATOM 2043 C CA . LEU A 1 246 ? -9.363 -12.802 11.493 1.00 88.69 246 LEU A CA 1
ATOM 2044 C C . LEU A 1 246 ? -9.942 -13.442 12.759 1.00 88.69 246 LEU A C 1
ATOM 2046 O O . LEU A 1 246 ? -9.810 -12.893 13.852 1.00 88.69 246 LEU A O 1
ATOM 2050 N N . ASP A 1 247 ? -10.588 -14.599 12.606 1.00 90.56 247 ASP A N 1
ATOM 2051 C CA . ASP A 1 247 ? -11.077 -15.445 13.706 1.00 90.56 247 ASP A CA 1
ATOM 2052 C C . ASP A 1 247 ? -11.853 -14.697 14.807 1.00 90.56 247 ASP A C 1
ATOM 2054 O O . ASP A 1 247 ? -11.650 -14.900 16.004 1.00 90.56 247 ASP A O 1
ATOM 2058 N N . GLY A 1 248 ? -12.767 -13.807 14.410 1.00 90.94 248 GLY A N 1
ATOM 2059 C CA . GLY A 1 248 ? -13.624 -13.087 15.355 1.00 90.94 248 GLY A CA 1
ATOM 2060 C C . GLY A 1 248 ? -13.091 -11.724 15.807 1.00 90.94 248 GLY A C 1
ATOM 2061 O O . GLY A 1 248 ? -13.807 -10.998 16.501 1.00 90.94 248 GLY A O 1
ATOM 2062 N N . LYS A 1 249 ? -11.856 -11.361 15.442 1.00 94.56 249 LYS A N 1
ATOM 2063 C CA . LYS A 1 249 ? -11.169 -10.153 15.916 1.00 94.56 249 LYS A CA 1
ATOM 2064 C C . LYS A 1 249 ? -10.562 -9.353 14.774 1.00 94.56 249 LYS A C 1
ATOM 2066 O O . LYS A 1 249 ? -10.274 -9.883 13.708 1.00 94.56 249 LYS A O 1
ATOM 2071 N N . TYR A 1 250 ? -10.337 -8.067 15.020 1.00 95.88 250 TYR A N 1
ATOM 2072 C CA . TYR A 1 250 ? -9.530 -7.247 14.126 1.00 95.88 250 TYR A CA 1
ATOM 2073 C C . TYR A 1 250 ? -8.063 -7.308 14.547 1.00 95.88 250 TYR A C 1
ATOM 2075 O O . TYR A 1 250 ? -7.738 -7.250 15.737 1.00 95.88 250 TYR A O 1
ATOM 2083 N N . VAL A 1 251 ? -7.181 -7.396 13.557 1.00 96.56 251 VAL A N 1
ATOM 2084 C CA . VAL A 1 251 ? -5.732 -7.362 13.729 1.00 96.56 251 VAL A CA 1
ATOM 2085 C C . VAL A 1 251 ? -5.200 -6.130 13.012 1.00 96.56 251 VAL A C 1
ATOM 2087 O O . VAL A 1 251 ? -5.376 -5.994 11.804 1.00 96.56 251 VAL A O 1
ATOM 2090 N N . LEU A 1 252 ? -4.566 -5.233 13.767 1.00 97.12 252 LEU A N 1
ATOM 2091 C CA . LEU A 1 252 ? -3.849 -4.077 13.236 1.00 97.12 252 LEU A CA 1
ATOM 2092 C C . LEU A 1 252 ? -2.363 -4.419 13.167 1.00 97.12 252 LEU A C 1
ATOM 2094 O O . LEU A 1 252 ? -1.766 -4.707 14.202 1.00 97.12 252 LEU A O 1
ATOM 2098 N N . VAL A 1 253 ? -1.766 -4.357 11.982 1.00 95.50 253 VAL A N 1
ATOM 2099 C CA . VAL A 1 253 ? -0.325 -4.499 11.745 1.00 95.50 253 VAL A CA 1
ATOM 2100 C C . VAL A 1 253 ? 0.235 -3.146 11.323 1.00 95.50 253 VAL A C 1
ATOM 2102 O O . VAL A 1 253 ? -0.420 -2.400 10.606 1.00 95.50 253 VAL A O 1
ATOM 2105 N N . LEU A 1 254 ? 1.427 -2.794 11.795 1.00 94.00 254 LEU A N 1
ATOM 2106 C CA . LEU A 1 254 ? 2.098 -1.536 11.458 1.00 94.00 254 LEU A CA 1
ATOM 2107 C C . LEU A 1 254 ? 3.597 -1.631 11.731 1.00 94.00 254 LEU A C 1
ATOM 2109 O O . LEU A 1 254 ? 4.049 -2.490 12.492 1.00 94.00 254 LEU A O 1
ATOM 2113 N N . SER A 1 255 ? 4.378 -0.730 11.147 1.00 92.00 255 SER A N 1
ATOM 2114 C CA . SER A 1 255 ? 5.805 -0.578 11.434 1.00 92.00 255 SER A CA 1
ATOM 2115 C C . SER A 1 255 ? 6.081 0.774 12.078 1.00 92.00 255 SER A C 1
ATOM 2117 O O . SER A 1 255 ? 5.530 1.786 11.657 1.00 92.00 255 SER A O 1
ATOM 2119 N N . ILE A 1 256 ? 6.932 0.807 13.106 1.00 89.31 256 ILE A N 1
ATOM 2120 C CA . ILE A 1 256 ? 7.281 2.062 13.788 1.00 89.31 256 ILE A CA 1
ATOM 2121 C C . ILE A 1 256 ? 8.590 2.596 13.205 1.00 89.31 256 ILE A C 1
ATOM 2123 O O . ILE A 1 256 ? 9.649 1.976 13.353 1.00 89.31 256 ILE A O 1
ATOM 2127 N N . PHE A 1 257 ? 8.511 3.756 12.554 1.00 89.25 257 PHE A N 1
ATOM 2128 C CA . PHE A 1 257 ? 9.638 4.386 11.874 1.00 89.25 257 PHE A CA 1
ATOM 2129 C C . PHE A 1 257 ? 10.360 5.381 12.790 1.00 89.25 257 PHE A C 1
ATOM 2131 O O . PHE A 1 257 ? 9.725 6.184 13.480 1.00 89.25 257 PHE A O 1
ATOM 2138 N N . GLU A 1 258 ? 11.694 5.324 12.797 1.00 87.44 258 GLU A N 1
ATOM 2139 C CA . GLU A 1 258 ? 12.587 6.197 13.574 1.00 87.44 258 GLU A CA 1
ATOM 2140 C C . GLU A 1 258 ? 12.176 6.341 15.049 1.00 87.44 258 GLU A C 1
ATOM 2142 O O . GLU A 1 258 ? 11.853 7.423 15.549 1.00 87.44 258 GLU A O 1
ATOM 2147 N N . THR A 1 259 ? 12.186 5.224 15.780 1.00 85.12 259 THR A N 1
ATOM 2148 C CA . THR A 1 259 ? 11.880 5.219 17.219 1.00 85.12 259 THR A CA 1
ATOM 2149 C C . THR A 1 259 ? 12.847 6.113 18.000 1.00 85.12 259 THR A C 1
ATOM 2151 O O . THR A 1 259 ? 14.062 5.909 17.940 1.00 85.12 259 THR A O 1
ATOM 2154 N N . LYS A 1 260 ? 12.326 7.045 18.806 1.00 79.38 260 LYS A N 1
ATOM 2155 C CA . LYS A 1 260 ? 13.157 7.996 19.574 1.00 79.38 260 LYS A CA 1
ATOM 2156 C C . LYS A 1 260 ? 13.751 7.381 20.843 1.00 79.38 260 LYS A C 1
ATOM 2158 O O . LYS A 1 260 ? 14.918 7.593 21.154 1.00 79.38 260 LYS A O 1
ATOM 2163 N N . ASN A 1 261 ? 12.956 6.574 21.548 1.00 74.00 261 ASN A N 1
ATOM 2164 C CA . ASN A 1 261 ? 13.272 6.135 22.915 1.00 74.00 261 ASN A CA 1
ATOM 2165 C C . ASN A 1 261 ? 13.612 4.639 23.027 1.00 74.00 261 ASN A C 1
ATOM 2167 O O . ASN A 1 261 ? 13.874 4.157 24.126 1.00 74.00 261 ASN A O 1
ATOM 2171 N N . LYS A 1 262 ? 13.576 3.885 21.919 1.00 75.62 262 LYS A N 1
ATOM 2172 C CA . LYS A 1 262 ? 13.759 2.423 21.908 1.00 75.62 262 LYS A CA 1
ATOM 2173 C C . LYS A 1 262 ? 14.396 1.937 20.600 1.00 75.62 262 LYS A C 1
ATOM 2175 O O . LYS A 1 262 ? 13.706 1.385 19.756 1.00 75.62 262 LYS A O 1
ATOM 2180 N N . LYS A 1 263 ? 15.708 2.124 20.420 1.00 75.75 263 LYS A N 1
ATOM 2181 C CA . LYS A 1 263 ? 16.401 1.797 19.152 1.00 75.75 263 LYS A CA 1
ATOM 2182 C C . LYS A 1 263 ? 16.219 0.346 18.683 1.00 75.75 263 LYS A C 1
ATOM 2184 O O . LYS A 1 263 ? 16.131 0.129 17.480 1.00 75.75 263 LYS A O 1
ATOM 2189 N N . ASP A 1 264 ? 16.091 -0.616 19.597 1.00 75.94 264 ASP A N 1
ATOM 2190 C CA . ASP A 1 264 ? 15.852 -2.032 19.255 1.00 75.94 264 ASP A CA 1
ATOM 2191 C C . ASP A 1 264 ? 14.487 -2.271 18.583 1.00 75.94 264 ASP A C 1
ATOM 2193 O O . ASP A 1 264 ? 14.261 -3.301 17.950 1.00 75.94 264 ASP A O 1
ATOM 2197 N N . PHE A 1 265 ? 13.577 -1.301 18.700 1.00 71.88 265 PHE A N 1
ATOM 2198 C CA . PHE A 1 265 ? 12.231 -1.332 18.140 1.00 71.88 265 PHE A CA 1
ATOM 2199 C C . PHE A 1 265 ? 12.163 -0.632 16.773 1.00 71.88 265 PHE A C 1
ATOM 2201 O O . PHE A 1 265 ? 11.106 -0.643 16.144 1.00 71.88 265 PHE A O 1
ATOM 2208 N N . ASN A 1 266 ? 13.266 -0.035 16.309 1.00 77.88 266 ASN A N 1
ATOM 2209 C CA . ASN A 1 266 ? 13.299 0.769 15.094 1.00 77.88 266 ASN A CA 1
ATOM 2210 C C . ASN A 1 266 ? 13.112 -0.090 13.837 1.00 77.88 266 ASN A C 1
ATOM 2212 O O . ASN A 1 266 ? 13.772 -1.121 13.687 1.00 77.88 266 ASN A O 1
ATOM 2216 N N . TYR A 1 267 ? 12.245 0.348 12.919 1.00 80.06 267 TYR A N 1
ATOM 2217 C CA . TYR A 1 267 ? 11.925 -0.361 11.670 1.00 80.06 267 TYR A CA 1
ATOM 2218 C C . TYR A 1 267 ? 11.360 -1.779 11.882 1.00 80.06 267 TYR A C 1
ATOM 2220 O O . TYR A 1 267 ? 11.414 -2.642 10.996 1.00 80.06 267 TYR A O 1
ATOM 2228 N N . GLN A 1 268 ? 10.823 -2.043 13.074 1.00 83.00 268 GLN A N 1
ATOM 2229 C CA . GLN A 1 268 ? 10.163 -3.299 13.398 1.00 83.00 268 GLN A CA 1
ATOM 2230 C C . GLN A 1 268 ? 8.663 -3.200 13.163 1.00 83.00 268 GLN A C 1
ATOM 2232 O O . GLN A 1 268 ? 8.077 -2.124 13.286 1.00 83.00 268 GLN A O 1
ATOM 2237 N N . SER A 1 269 ? 8.061 -4.345 12.839 1.00 87.12 269 SER A N 1
ATOM 2238 C CA . SER A 1 269 ? 6.616 -4.444 12.646 1.00 87.12 269 SER A CA 1
ATOM 2239 C C . SER A 1 269 ? 5.981 -5.081 13.866 1.00 87.12 269 SER A C 1
ATOM 2241 O O . SER A 1 269 ? 6.499 -6.056 14.418 1.00 87.12 269 SER A O 1
ATOM 2243 N N . TYR A 1 270 ? 4.864 -4.509 14.276 1.00 89.56 270 TYR A N 1
ATOM 2244 C CA . TYR A 1 270 ? 4.076 -4.938 15.412 1.00 89.56 270 TYR A CA 1
ATOM 2245 C C . TYR A 1 270 ? 2.674 -5.248 14.941 1.00 89.56 270 TYR A C 1
ATOM 2247 O O . TYR A 1 270 ? 2.202 -4.679 13.956 1.00 89.56 270 TYR A O 1
ATOM 2255 N N . TYR A 1 271 ? 2.014 -6.124 15.681 1.00 93.19 271 TYR A N 1
ATOM 2256 C CA . TYR A 1 271 ? 0.584 -6.296 15.560 1.00 93.19 271 TYR A CA 1
ATOM 2257 C C . TYR A 1 271 ? -0.110 -6.121 16.907 1.00 93.19 271 TYR A C 1
ATOM 2259 O O . TYR A 1 271 ? 0.481 -6.316 17.977 1.00 93.19 271 TYR A O 1
ATOM 2267 N N . TYR A 1 272 ? -1.382 -5.759 16.819 1.00 95.25 272 TYR A N 1
ATOM 2268 C CA . TYR A 1 272 ? -2.311 -5.596 17.923 1.00 95.25 272 TYR A CA 1
ATOM 2269 C C . TYR A 1 272 ? -3.571 -6.370 17.569 1.00 95.25 272 TYR A C 1
ATOM 2271 O O . TYR A 1 272 ? -4.031 -6.316 16.429 1.00 95.25 272 TYR A O 1
ATOM 2279 N N . ILE A 1 273 ? -4.139 -7.067 18.543 1.00 97.06 273 ILE A N 1
ATOM 2280 C CA . ILE A 1 273 ? -5.440 -7.718 18.412 1.00 97.06 273 ILE A CA 1
ATOM 2281 C C . ILE A 1 273 ? -6.446 -6.872 19.182 1.00 97.06 273 ILE A C 1
ATOM 2283 O O . ILE A 1 273 ? -6.146 -6.388 20.277 1.00 97.06 273 ILE A O 1
ATOM 2287 N N . GLY A 1 274 ? -7.623 -6.658 18.607 1.00 97.06 274 GLY A N 1
ATOM 2288 C CA . GLY A 1 274 ? -8.645 -5.837 19.233 1.00 97.06 274 GLY A CA 1
ATOM 2289 C C . GLY A 1 274 ? -9.947 -5.780 18.452 1.00 97.06 274 GLY A C 1
ATOM 2290 O O . GLY A 1 274 ? -10.271 -6.678 17.670 1.00 97.06 274 GLY A O 1
ATOM 2291 N N . ASN A 1 275 ? -10.696 -4.703 18.679 1.00 97.31 275 ASN A N 1
ATOM 2292 C CA . ASN A 1 275 ? -11.966 -4.449 18.004 1.00 97.31 275 ASN A CA 1
ATOM 2293 C C . ASN A 1 275 ? -11.893 -3.153 17.196 1.00 97.31 275 ASN A C 1
ATOM 2295 O O . ASN A 1 275 ? -11.249 -2.189 17.613 1.00 97.31 275 ASN A O 1
ATOM 2299 N N . PHE A 1 276 ? -12.604 -3.126 16.074 1.00 98.06 276 PHE A N 1
ATOM 2300 C CA . PHE A 1 276 ? -12.819 -1.943 15.253 1.00 98.06 276 PHE A CA 1
ATOM 2301 C C . PHE A 1 276 ? -14.314 -1.612 15.245 1.00 98.06 276 PHE A C 1
ATOM 2303 O O . PHE A 1 276 ? -15.134 -2.469 14.923 1.00 98.06 276 PHE A O 1
ATOM 2310 N N . ASP A 1 277 ? -14.671 -0.387 15.628 1.00 97.44 277 ASP A N 1
ATOM 2311 C CA . ASP A 1 277 ? -16.069 0.066 15.750 1.00 97.44 277 ASP A CA 1
ATOM 2312 C C . ASP A 1 277 ? -16.581 0.831 14.512 1.00 97.44 277 ASP A C 1
ATOM 2314 O O . ASP A 1 277 ? -17.635 1.468 14.554 1.00 97.44 277 ASP A O 1
ATOM 2318 N N . GLY A 1 278 ? -15.820 0.796 13.413 1.00 97.56 278 GLY A N 1
ATOM 2319 C CA . GLY A 1 278 ? -16.083 1.561 12.194 1.00 97.56 278 GLY A CA 1
ATOM 2320 C C . GLY A 1 278 ? -15.387 2.927 12.164 1.00 97.56 278 GLY A C 1
ATOM 2321 O O . GLY A 1 278 ? -15.341 3.561 11.108 1.00 97.56 278 GLY A O 1
ATOM 2322 N N . LYS A 1 279 ? -14.809 3.377 13.287 1.00 98.19 279 LYS A N 1
ATOM 2323 C CA . LYS A 1 279 ? -14.054 4.637 13.416 1.00 98.19 279 LYS A CA 1
ATOM 2324 C C . LYS A 1 279 ? -12.712 4.476 14.114 1.00 98.19 279 LYS A C 1
ATOM 2326 O O . LYS A 1 279 ? -11.740 5.116 13.719 1.00 98.19 279 LYS A O 1
ATOM 2331 N N . HIS A 1 280 ? -12.642 3.661 15.150 1.00 98.50 280 HIS A N 1
ATOM 2332 C CA . HIS A 1 280 ? -11.491 3.540 16.025 1.00 98.50 280 HIS A CA 1
ATOM 2333 C C . HIS A 1 280 ? -11.154 2.074 16.249 1.00 98.50 280 HIS A C 1
ATOM 2335 O O . HIS A 1 280 ? -12.031 1.223 16.403 1.00 98.50 280 HIS A O 1
ATOM 2341 N N . PHE A 1 281 ? -9.857 1.786 16.285 1.00 98.50 281 PHE A N 1
ATOM 2342 C CA . PHE A 1 281 ? -9.345 0.493 16.697 1.00 98.50 281 PHE A CA 1
ATOM 2343 C C . PHE A 1 281 ? -8.967 0.549 18.178 1.00 98.50 281 PHE A C 1
ATOM 2345 O O . PHE A 1 281 ? -8.120 1.343 18.594 1.00 98.50 281 PHE A O 1
ATOM 2352 N N . SER A 1 282 ? -9.591 -0.316 18.973 1.00 97.62 282 SER A N 1
ATOM 2353 C CA . SER A 1 282 ? -9.295 -0.485 20.394 1.00 97.62 282 SER A CA 1
ATOM 2354 C C . SER A 1 282 ? -8.478 -1.755 20.590 1.00 97.62 282 SER A C 1
ATOM 2356 O O . SER A 1 282 ? -9.016 -2.860 20.508 1.00 97.62 282 SER A O 1
ATOM 2358 N N . ALA A 1 283 ? -7.178 -1.588 20.840 1.00 97.06 283 ALA A N 1
ATOM 2359 C CA . ALA A 1 283 ? -6.269 -2.695 21.112 1.00 97.06 283 ALA A CA 1
ATOM 2360 C C . ALA A 1 283 ? -6.609 -3.366 22.453 1.00 97.06 283 ALA A C 1
ATOM 2362 O O . ALA A 1 283 ? -6.703 -2.701 23.484 1.00 97.06 283 ALA A O 1
ATOM 2363 N N . GLU A 1 284 ? -6.745 -4.689 22.442 1.00 96.69 284 GLU A N 1
ATOM 2364 C CA . GLU A 1 284 ? -6.902 -5.527 23.638 1.00 96.69 284 GLU A CA 1
ATOM 2365 C C . GLU A 1 284 ? -5.564 -6.147 24.074 1.00 96.69 284 GLU A C 1
ATOM 2367 O O . GLU A 1 284 ? -5.429 -6.629 25.199 1.00 96.69 284 GLU A O 1
ATOM 2372 N N . THR A 1 285 ? -4.557 -6.118 23.196 1.00 93.81 285 THR A N 1
ATOM 2373 C CA . THR A 1 285 ? -3.202 -6.620 23.450 1.00 93.81 285 THR A CA 1
ATOM 2374 C C . THR A 1 285 ? -2.166 -5.492 23.431 1.00 93.81 285 THR A C 1
ATOM 2376 O O . THR A 1 285 ? -2.337 -4.510 22.704 1.00 93.81 285 THR A O 1
ATOM 2379 N N . PRO A 1 286 ? -1.036 -5.633 24.151 1.00 91.38 286 PRO A N 1
ATOM 2380 C CA . PRO A 1 286 ? 0.125 -4.770 23.939 1.00 91.38 286 PRO A CA 1
ATOM 2381 C C . PRO A 1 286 ? 0.719 -4.960 22.526 1.00 91.38 286 PRO A C 1
ATOM 2383 O O . PRO A 1 286 ? 0.430 -5.974 21.876 1.00 91.38 286 PRO A O 1
ATOM 2386 N N . PRO A 1 287 ? 1.585 -4.034 22.060 1.00 88.88 287 PRO A N 1
ATOM 2387 C CA . PRO A 1 287 ? 2.319 -4.203 20.807 1.00 88.88 287 PRO A CA 1
ATOM 2388 C C . PRO A 1 287 ? 3.099 -5.514 20.821 1.00 88.88 287 PRO A C 1
ATOM 2390 O O . PRO A 1 287 ? 4.017 -5.696 21.627 1.00 88.88 287 PRO A O 1
ATOM 2393 N N . THR A 1 288 ? 2.757 -6.422 19.912 1.00 90.12 288 THR A N 1
ATOM 2394 C CA . THR A 1 288 ? 3.444 -7.706 19.795 1.00 90.12 288 THR A CA 1
ATOM 2395 C C . THR A 1 288 ? 4.353 -7.682 18.582 1.00 90.12 288 THR A C 1
ATOM 2397 O O . THR A 1 288 ? 3.901 -7.486 17.457 1.00 90.12 288 THR A O 1
ATOM 2400 N N . LEU A 1 289 ? 5.657 -7.853 18.812 1.00 85.50 289 LEU A N 1
ATOM 2401 C CA . LEU A 1 289 ? 6.645 -7.880 17.739 1.00 85.50 289 LEU A CA 1
ATOM 2402 C C . LEU A 1 289 ? 6.337 -9.037 16.787 1.00 85.50 289 LEU A C 1
ATOM 2404 O O . LEU A 1 289 ? 6.289 -10.197 17.207 1.00 85.50 289 LEU A O 1
ATOM 2408 N N . GLN A 1 290 ? 6.227 -8.736 15.497 1.00 75.00 290 GLN A N 1
ATOM 2409 C CA . GLN A 1 290 ? 6.224 -9.751 14.457 1.00 75.00 290 GLN A CA 1
ATOM 2410 C C . GLN A 1 290 ? 7.642 -10.325 14.349 1.00 75.00 290 GLN A C 1
ATOM 2412 O O . GLN A 1 290 ? 8.490 -9.830 13.606 1.00 75.00 290 GLN A O 1
ATOM 2417 N N . LYS A 1 291 ? 7.933 -11.354 15.151 1.00 64.00 291 LYS A N 1
ATOM 2418 C CA . LYS A 1 291 ? 9.230 -12.038 15.145 1.00 64.00 291 LYS A CA 1
ATOM 2419 C C . LYS A 1 291 ? 9.412 -12.778 13.818 1.00 64.00 291 LYS A C 1
ATOM 2421 O O . LYS A 1 291 ? 9.013 -13.931 13.689 1.00 64.00 291 LYS A O 1
ATOM 2426 N N . SER A 1 292 ? 10.039 -12.143 12.832 1.00 50.69 292 SER A N 1
ATOM 2427 C CA . SER A 1 292 ? 10.571 -12.858 11.671 1.00 50.69 292 SER A CA 1
ATOM 2428 C C . SER A 1 292 ? 11.965 -13.393 12.007 1.00 50.69 292 SER A C 1
ATOM 2430 O O . SER A 1 292 ? 12.848 -12.623 12.380 1.00 50.69 292 SER A O 1
ATOM 2432 N N . PHE A 1 293 ? 12.202 -14.692 11.817 1.00 35.69 293 PHE A N 1
ATOM 2433 C CA . PHE A 1 293 ? 13.519 -15.333 11.991 1.00 35.69 293 PHE A CA 1
ATOM 2434 C C . PHE A 1 293 ? 14.587 -14.880 10.973 1.00 35.69 293 PHE A C 1
ATOM 2436 O O . PHE A 1 293 ? 15.705 -15.388 10.973 1.00 35.69 293 PHE A O 1
ATOM 2443 N N . MET A 1 294 ? 14.281 -13.909 10.115 1.00 34.12 294 MET A N 1
ATOM 2444 C CA . MET A 1 294 ? 15.162 -13.440 9.052 1.00 34.12 294 MET A CA 1
ATOM 2445 C C . MET A 1 294 ? 15.514 -11.971 9.298 1.00 34.12 294 MET A C 1
ATOM 2447 O O . MET A 1 294 ? 14.670 -11.090 9.199 1.00 34.12 294 MET A O 1
ATOM 2451 N N . HIS A 1 295 ? 16.789 -11.701 9.582 1.00 33.16 295 HIS A N 1
ATOM 2452 C CA . HIS A 1 295 ? 17.403 -10.366 9.714 1.00 33.16 295 HIS A CA 1
ATOM 2453 C C . HIS A 1 295 ? 17.406 -9.542 8.403 1.00 33.16 295 HIS A C 1
ATOM 2455 O O . HIS A 1 295 ? 18.150 -8.568 8.255 1.00 33.16 295 HIS A O 1
ATOM 2461 N N . HIS A 1 296 ? 16.609 -9.931 7.410 1.00 35.47 296 HIS A N 1
ATOM 2462 C CA . HIS A 1 296 ? 16.560 -9.295 6.105 1.00 35.47 296 HIS A CA 1
ATOM 2463 C C . HIS A 1 296 ? 15.154 -8.774 5.851 1.00 35.47 296 HIS A C 1
ATOM 2465 O O . HIS A 1 296 ? 14.177 -9.512 5.922 1.00 35.47 296 HIS A O 1
ATOM 2471 N N . ARG A 1 297 ? 15.103 -7.469 5.573 1.00 39.66 297 ARG A N 1
ATOM 2472 C CA . ARG A 1 297 ? 13.948 -6.568 5.444 1.00 39.66 297 ARG A CA 1
ATOM 2473 C C . ARG A 1 297 ? 12.935 -6.944 4.343 1.00 39.66 297 ARG A C 1
ATOM 2475 O O . ARG A 1 297 ? 12.210 -6.076 3.887 1.00 39.66 297 ARG A O 1
ATOM 2482 N N . LEU A 1 298 ? 12.933 -8.184 3.855 1.00 37.78 298 LEU A N 1
ATOM 2483 C CA . LEU A 1 298 ? 12.476 -8.498 2.501 1.00 37.78 298 LEU A CA 1
ATOM 2484 C C . LEU A 1 298 ? 11.189 -9.306 2.376 1.00 37.78 298 LEU A C 1
ATOM 2486 O O . LEU A 1 298 ? 10.699 -9.399 1.266 1.00 37.78 298 LEU A O 1
ATOM 2490 N N . LEU A 1 299 ? 10.600 -9.839 3.444 1.00 39.66 299 LEU A N 1
ATOM 2491 C CA . LEU A 1 299 ? 9.239 -10.385 3.381 1.00 39.66 299 LEU A CA 1
ATOM 2492 C C . LEU A 1 299 ? 8.661 -10.460 4.794 1.00 39.66 299 LEU A C 1
ATOM 2494 O O . LEU A 1 299 ? 8.872 -11.428 5.523 1.00 39.66 299 LEU A O 1
ATOM 2498 N N . LYS A 1 300 ? 7.939 -9.413 5.193 1.00 44.78 300 LYS A N 1
ATOM 2499 C CA . LYS A 1 300 ? 6.981 -9.500 6.296 1.00 44.78 300 LYS A CA 1
ATOM 2500 C C . LYS A 1 300 ? 5.630 -9.790 5.650 1.00 44.78 300 LYS A C 1
ATOM 2502 O O . LYS A 1 300 ? 5.188 -9.032 4.795 1.00 44.78 300 LYS A O 1
ATOM 2507 N N . LEU A 1 301 ? 5.064 -10.959 5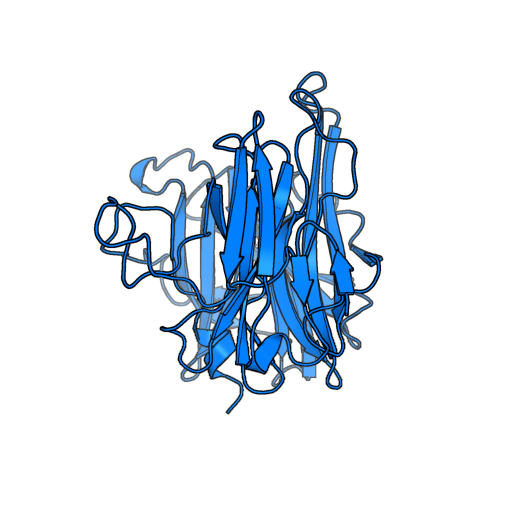.954 1.00 36.88 301 LEU A N 1
ATOM 2508 C CA . LEU A 1 301 ? 3.836 -11.452 5.330 1.00 36.88 301 LEU A CA 1
ATOM 2509 C C . LEU A 1 301 ? 2.697 -10.428 5.455 1.00 36.88 301 LEU A C 1
ATOM 2511 O O . LEU A 1 301 ? 2.329 -10.072 6.570 1.00 36.88 301 LEU A O 1
ATOM 2515 N N . MET A 1 302 ? 2.081 -10.093 4.323 1.00 45.16 302 MET A N 1
ATOM 2516 C CA . MET A 1 302 ? 0.669 -9.708 4.203 1.00 45.16 302 MET A CA 1
ATOM 2517 C C . MET A 1 302 ? -0.005 -10.720 3.257 1.00 45.16 302 MET A C 1
ATOM 2519 O O . MET A 1 302 ? -0.424 -10.406 2.155 1.00 45.16 302 MET A O 1
ATOM 2523 N N . VAL A 1 303 ? -0.027 -12.002 3.635 1.00 40.00 303 VAL A N 1
ATOM 2524 C CA . VAL A 1 303 ? -0.645 -13.066 2.807 1.00 40.00 303 VAL A CA 1
ATOM 2525 C C . VAL A 1 303 ? -2.147 -13.219 3.105 1.00 40.00 303 VAL A C 1
ATOM 2527 O O . VAL A 1 303 ? -2.848 -13.935 2.402 1.00 40.00 303 VAL A O 1
ATOM 2530 N N . ILE A 1 304 ? -2.680 -12.529 4.117 1.00 41.56 304 ILE A N 1
ATOM 2531 C CA . ILE A 1 304 ? -4.059 -12.756 4.578 1.00 41.56 304 ILE A CA 1
ATOM 2532 C C . ILE A 1 304 ? -5.095 -12.185 3.592 1.00 41.56 304 ILE A C 1
ATOM 2534 O O . ILE A 1 304 ? -6.115 -12.827 3.355 1.00 41.56 304 ILE A O 1
ATOM 2538 N N . ASP A 1 305 ? -4.805 -11.069 2.916 1.00 39.72 305 ASP A N 1
ATOM 2539 C CA . ASP A 1 305 ? -5.705 -10.500 1.897 1.00 39.72 305 ASP A CA 1
ATOM 2540 C C . ASP A 1 305 ? -5.869 -11.390 0.659 1.00 39.72 305 ASP A C 1
ATOM 2542 O O . ASP A 1 305 ? -6.931 -11.427 0.045 1.00 39.72 305 ASP A O 1
ATOM 2546 N N . ALA A 1 306 ? -4.830 -12.147 0.304 1.00 35.31 306 ALA A N 1
ATOM 2547 C CA . ALA A 1 306 ? -4.869 -13.082 -0.813 1.00 35.31 306 ALA A CA 1
ATOM 2548 C C . ALA A 1 306 ? -5.746 -14.316 -0.522 1.00 35.31 306 ALA A C 1
ATOM 2550 O O . ALA A 1 306 ? -6.239 -14.949 -1.451 1.00 35.31 306 ALA A O 1
ATOM 2551 N N . LEU A 1 307 ? -5.943 -14.655 0.756 1.00 33.66 307 LEU A N 1
ATOM 2552 C CA . LEU A 1 307 ? -6.645 -15.864 1.198 1.00 33.66 307 LEU A CA 1
ATOM 2553 C C . LEU A 1 307 ? -8.107 -15.614 1.602 1.00 33.66 307 LEU A C 1
ATOM 2555 O O . LEU A 1 307 ? -8.841 -16.574 1.812 1.00 33.66 307 LEU A O 1
ATOM 2559 N N . SER A 1 308 ? -8.544 -14.355 1.708 1.00 37.97 308 SER A N 1
ATOM 2560 C CA . SER A 1 308 ? -9.917 -13.995 2.105 1.00 37.97 308 SER A CA 1
ATOM 2561 C C . SER A 1 308 ? -10.924 -13.972 0.942 1.00 37.97 308 SER A C 1
ATOM 2563 O O . SER A 1 308 ? -12.107 -13.687 1.148 1.00 37.97 308 SER A O 1
ATOM 2565 N N . VAL A 1 309 ? -10.472 -14.309 -0.272 1.00 35.81 309 VAL A N 1
ATOM 2566 C CA . VAL A 1 309 ? -11.305 -14.481 -1.472 1.00 35.81 309 VAL A CA 1
ATOM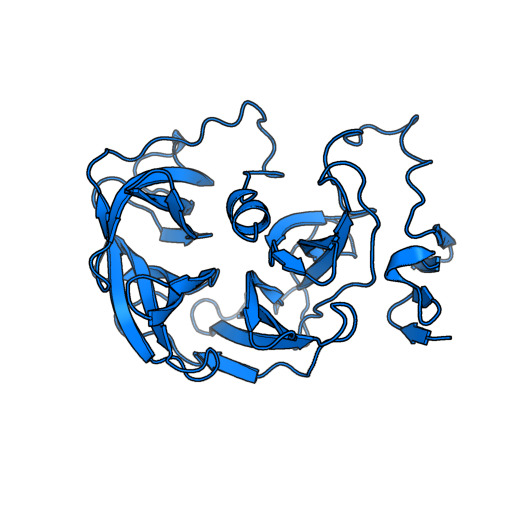 2567 C C . VAL A 1 309 ? -11.543 -15.977 -1.708 1.00 35.81 309 VAL A C 1
ATOM 2569 O O . VAL A 1 309 ? -11.034 -16.568 -2.658 1.00 35.81 309 VAL A O 1
ATOM 2572 N N . GLY A 1 310 ? -12.281 -16.598 -0.790 1.00 29.81 310 GLY A N 1
ATOM 2573 C CA . GLY A 1 310 ? -12.758 -17.979 -0.857 1.00 29.81 310 GLY A CA 1
ATOM 2574 C C . GLY A 1 310 ? -14.138 -18.087 -0.236 1.00 29.81 310 GLY A C 1
ATOM 2575 O O . GLY A 1 310 ? -14.352 -17.444 0.816 1.00 29.81 310 GLY A O 1
#

Mean predicted aligned error: 6.77 Å

Nearest PDB structures (foldseek):
  1uyp-assembly4_D  TM=9.101E-01  e=1.473E-16  Thermotoga maritima MSB8
  1w2t-assembly2_B  TM=9.111E-01  e=1.473E-16  Thermotoga maritima MSB8
  7bwb-assembly1_A  TM=9.022E-01  e=1.277E-16  Bombyx mori
  6nu7-assembly1_A  TM=8.632E-01  e=1.572E-12  Lactobacillus gasseri 224-1
  3ugf-assembly2_B  TM=7.957E-01  e=3.219E-12  Pachysandra terminalis

pLDDT: mean 86.67, std 16.02, range [29.81, 98.88]